Protein AF-A0A835A3F1-F1 (afdb_monomer_lite)

Foldseek 3Di:
DCVVVCVPPHQWDWDDDVHIDIHGHDPVRVCCAPVPDCVRHNPQQVPVLCCLLQHLQEQSNDDPVVNVLLVVLVVVCPDPVNVVVLVVVLVVLVCVLCVPDDPDDDDDLLVSLLLSVLLSCCCSQVHDCCNPPPSVVLVVLLCLLQVLSPPPCCRVPVPDPDPSNVSNNVSSVVLLVVCVVSVVSLVSSQVRADPVRHTDDSSHSSSSSSVVCSVCRVVVSVVVSVVVVVCVVPVVVVVVVVVPPD

Sequence (246 aa):
MIHEEYPQLGSVFTISFFGQVTFLIGPEVLGHFYQGVDSEISHGNTLEFTVPMFGKEVLYGVDVATRYEQLRFYSNALKPPKLRNHTDPMVQEVEDYFSQWDQEGIVDIKWELPQLLMLISSRCLLGREVREKMFKEVYTLFHELNDNGLHLTSVLFPYAPTLANYRRDRAHAKLSEMFTNIRDVLQNLMDSKYKDSRPTTEAEVIGLIMSLMFSGMHTSSAASTWTGVRLLSHFESCCRGAKADC

Radius of gyration: 21.08 Å; chains: 1; bounding box: 54×49×52 Å

pLDDT: mean 87.18, std 11.26, range [34.06, 97.56]

Secondary structure (DSSP, 8-state):
-HHHHHHHH-SEEEEESSSEEEEE-SHHHHHHHHH--TTTS--TTTTGGGHHHH-TTSGGGS-HHHHHHHHHHHHHHTSHHHHGGGHHHHHHHHHHHHTTS-SS----HHHHHHHHHHHHHHHHHSHHHIIIIIHHHHHHHHHHHHHHHHSHHHHH-TTS--HHHHHHHHHHHHHHHHHHTTGGGGHHHHT-B-TT-PBPPHHHHHHHHHHHHHHHHHHHHHHHHHHHHHHHHTHHHHHHHHTT--

InterPro domains:
  IPR036396 Cytochrome P450 superfamily [G3DSA:1.10.630.10] (1-237)
  IPR036396 Cytochrome P450 superfamily [SSF48264] (4-234)
  IPR050529 Lanosterol 14-alpha demethylase-like [PTHR24304] (2-234)

Structure (mmCIF, N/CA/C/O backbone):
data_AF-A0A835A3F1-F1
#
_entry.id   AF-A0A835A3F1-F1
#
loop_
_atom_site.group_PDB
_atom_site.id
_atom_site.type_symbol
_atom_site.label_atom_id
_atom_site.label_alt_id
_atom_site.label_comp_id
_atom_site.label_asym_id
_atom_site.label_entity_id
_atom_site.label_seq_id
_atom_site.pdbx_PDB_ins_code
_atom_site.Cartn_x
_atom_site.Cartn_y
_atom_site.Cartn_z
_atom_site.occupancy
_atom_site.B_iso_or_equiv
_atom_site.auth_seq_id
_atom_site.auth_comp_id
_atom_site.auth_asym_id
_atom_site.auth_atom_id
_atom_site.pdbx_PDB_model_num
ATOM 1 N N . MET A 1 1 ? -9.525 -16.130 -21.389 1.00 75.50 1 MET A N 1
ATOM 2 C CA . MET A 1 1 ? -8.121 -15.918 -21.804 1.00 75.50 1 MET A CA 1
ATOM 3 C C . MET A 1 1 ? -7.160 -16.881 -21.114 1.00 75.50 1 MET A C 1
ATOM 5 O O . MET A 1 1 ? -6.966 -17.946 -21.663 1.00 75.50 1 MET A O 1
ATOM 9 N N . ILE A 1 2 ? -6.603 -16.618 -19.919 1.00 84.75 2 ILE A N 1
ATOM 10 C CA . ILE A 1 2 ? -5.558 -17.506 -19.344 1.00 84.75 2 ILE A CA 1
ATOM 11 C C . ILE A 1 2 ? -6.015 -18.975 -19.227 1.00 84.75 2 ILE A C 1
ATOM 13 O O . ILE A 1 2 ? -5.300 -19.869 -19.661 1.00 84.75 2 ILE A O 1
ATOM 17 N N . HIS A 1 3 ? -7.224 -19.223 -18.710 1.00 84.88 3 HIS A N 1
ATOM 18 C CA . HIS A 1 3 ? -7.782 -20.579 -18.586 1.00 84.88 3 HIS A CA 1
ATOM 19 C C . HIS A 1 3 ? -8.049 -21.292 -19.923 1.00 84.88 3 HIS A C 1
ATOM 21 O O . HIS A 1 3 ? -8.147 -22.513 -19.938 1.00 84.88 3 HIS A O 1
ATOM 27 N N . GLU A 1 4 ? -8.183 -20.550 -21.022 1.00 87.31 4 GLU A N 1
ATOM 28 C CA . GLU A 1 4 ? -8.465 -21.098 -22.356 1.00 87.31 4 GLU A CA 1
ATOM 29 C C . GLU A 1 4 ? -7.172 -21.321 -23.146 1.00 87.31 4 GLU A C 1
ATOM 31 O O . GLU A 1 4 ? -7.034 -22.334 -23.826 1.00 87.31 4 GLU A O 1
ATOM 36 N N . GLU A 1 5 ? -6.216 -20.398 -23.023 1.00 86.69 5 GLU A N 1
ATOM 37 C CA . GLU A 1 5 ? -4.949 -20.418 -23.757 1.00 86.69 5 GLU A CA 1
ATOM 38 C C . GLU A 1 5 ? -3.925 -21.368 -23.124 1.00 86.69 5 GLU A C 1
ATOM 40 O O . GLU A 1 5 ? -3.246 -22.099 -23.838 1.00 86.69 5 GLU A O 1
ATOM 45 N N . TYR A 1 6 ? -3.837 -21.427 -21.788 1.00 90.00 6 TYR A N 1
ATOM 46 C CA . TYR A 1 6 ? -2.855 -22.270 -21.089 1.00 90.00 6 TYR A CA 1
ATOM 47 C C . TYR A 1 6 ? -2.940 -23.765 -21.465 1.00 90.00 6 TYR A C 1
ATOM 49 O O . TYR A 1 6 ? -1.898 -24.352 -21.757 1.00 90.00 6 TYR A O 1
ATOM 57 N N . PRO A 1 7 ? -4.130 -24.401 -21.553 1.00 91.81 7 PRO A N 1
ATOM 58 C CA . PRO A 1 7 ? -4.229 -25.791 -22.006 1.00 91.81 7 PRO A CA 1
ATOM 59 C C . PRO A 1 7 ? -3.750 -26.027 -23.447 1.00 91.81 7 PRO A C 1
ATOM 61 O O . PRO A 1 7 ? -3.400 -27.153 -23.788 1.00 91.81 7 PRO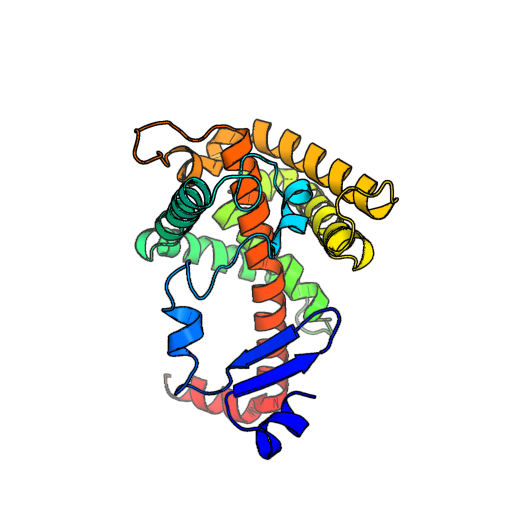 A O 1
ATOM 64 N N . GLN A 1 8 ? -3.769 -24.994 -24.293 1.00 92.06 8 GLN A N 1
ATOM 65 C CA . GLN A 1 8 ? -3.442 -25.091 -25.719 1.00 92.06 8 GLN A CA 1
ATOM 66 C C . GLN A 1 8 ? -1.980 -24.735 -26.005 1.00 92.06 8 GLN A C 1
ATOM 68 O O . GLN A 1 8 ? -1.337 -25.379 -26.831 1.00 92.06 8 GLN A O 1
ATOM 73 N N . LEU A 1 9 ? -1.463 -23.709 -25.328 1.00 92.81 9 LEU A N 1
ATOM 74 C CA . LEU A 1 9 ? -0.149 -23.119 -25.583 1.00 92.81 9 LEU A CA 1
ATOM 75 C C . LEU A 1 9 ? 0.909 -23.537 -24.549 1.00 92.81 9 LEU A C 1
ATOM 77 O O . LEU A 1 9 ? 2.100 -23.335 -24.774 1.00 92.81 9 LEU A O 1
ATOM 81 N N . GLY A 1 10 ? 0.493 -24.154 -23.440 1.00 93.88 10 GLY A N 1
ATOM 82 C CA . GLY A 1 10 ? 1.373 -24.618 -22.370 1.00 93.88 10 GLY A CA 1
ATOM 83 C C . GLY A 1 10 ? 1.803 -23.516 -21.396 1.00 93.88 10 GLY A C 1
ATOM 84 O O . GLY A 1 10 ? 1.207 -22.442 -21.324 1.00 93.88 10 GLY A O 1
ATOM 85 N N . SER A 1 11 ? 2.851 -23.800 -20.617 1.00 94.31 11 SER A N 1
ATOM 86 C CA . SER A 1 11 ? 3.325 -22.962 -19.502 1.00 94.31 11 SER A CA 1
ATOM 87 C C . SER A 1 11 ? 3.967 -21.635 -19.908 1.00 94.31 11 SER A C 1
ATOM 89 O O . SER A 1 11 ? 4.087 -20.742 -19.069 1.00 94.31 11 SER A O 1
ATOM 91 N N . VAL A 1 12 ? 4.375 -21.481 -21.173 1.00 94.56 12 VAL A N 1
ATOM 92 C CA . VAL A 1 12 ? 4.985 -20.250 -21.694 1.00 94.56 12 VAL A CA 1
ATOM 93 C C . VAL A 1 12 ? 4.366 -19.895 -23.032 1.00 94.56 12 VAL A C 1
ATOM 95 O O . VAL A 1 12 ? 4.521 -20.632 -24.003 1.00 94.56 12 VAL A O 1
ATOM 98 N N . PHE A 1 13 ? 3.700 -18.746 -23.101 1.00 94.00 13 PHE A N 1
ATOM 99 C CA . PHE A 1 13 ? 3.117 -18.256 -24.346 1.00 94.00 13 PHE A CA 1
ATOM 100 C C . PHE A 1 13 ? 3.043 -16.735 -24.375 1.00 94.00 13 PHE A C 1
ATOM 102 O O . PHE A 1 13 ? 2.947 -16.082 -23.337 1.00 94.00 13 PHE A O 1
ATOM 109 N N . THR A 1 14 ? 3.067 -16.165 -25.576 1.00 93.50 14 THR A N 1
ATOM 110 C CA . THR A 1 14 ? 3.020 -14.717 -25.790 1.00 93.50 14 THR A CA 1
ATOM 111 C C . THR A 1 14 ? 1.738 -14.340 -26.512 1.00 93.50 14 THR A C 1
ATOM 113 O O . THR A 1 14 ? 1.388 -14.949 -27.521 1.00 93.50 14 THR A O 1
ATOM 116 N N . ILE A 1 15 ? 1.061 -13.306 -26.020 1.00 91.00 15 ILE A N 1
ATOM 117 C CA . ILE A 1 15 ? -0.060 -12.668 -26.714 1.00 91.00 15 ILE A CA 1
ATOM 118 C C . ILE A 1 15 ? 0.309 -11.232 -27.078 1.00 91.00 15 ILE A C 1
ATOM 120 O O . ILE A 1 15 ? 1.102 -10.581 -26.393 1.00 91.00 15 ILE A O 1
ATOM 124 N N . SER A 1 16 ? -0.321 -10.710 -28.129 1.00 89.50 16 SER A N 1
ATOM 125 C CA . SER A 1 16 ? -0.201 -9.300 -28.486 1.00 89.50 16 SER A CA 1
ATOM 126 C C . SER A 1 16 ? -1.407 -8.514 -27.967 1.00 89.50 16 SER A C 1
ATOM 128 O O . SER A 1 16 ? -2.520 -8.679 -28.464 1.00 89.50 16 SER A O 1
ATOM 130 N N . PHE A 1 17 ? -1.195 -7.670 -26.955 1.00 78.19 17 PHE A N 1
ATOM 131 C CA . PHE A 1 17 ? -2.214 -6.791 -26.373 1.00 78.19 17 PHE A CA 1
ATOM 132 C C . PHE A 1 17 ? -1.552 -5.510 -25.852 1.00 78.19 17 PHE A C 1
ATOM 134 O O . PHE A 1 17 ? -0.894 -5.534 -24.817 1.00 78.19 17 PHE A O 1
ATOM 141 N N . PHE A 1 18 ? -1.676 -4.401 -26.595 1.00 73.06 18 PHE A N 1
ATOM 142 C CA . PHE A 1 18 ? -0.965 -3.137 -26.311 1.00 73.06 18 PHE A CA 1
ATOM 143 C C . PHE A 1 18 ? 0.559 -3.310 -26.111 1.00 73.06 18 PHE A C 1
ATOM 145 O O . PHE A 1 18 ? 1.193 -2.586 -25.350 1.00 73.06 18 PHE A O 1
ATOM 152 N N . GLY A 1 19 ? 1.146 -4.284 -26.810 1.00 84.19 19 GLY A N 1
ATOM 153 C CA . GLY A 1 19 ? 2.520 -4.745 -26.623 1.00 84.19 19 GLY A CA 1
ATOM 154 C C . GLY A 1 19 ? 2.610 -6.263 -26.786 1.00 84.19 19 GLY A C 1
ATOM 155 O O . GLY A 1 19 ? 1.622 -6.911 -27.133 1.00 84.19 19 GLY A O 1
ATOM 156 N N . GLN A 1 20 ? 3.795 -6.828 -26.560 1.00 90.44 20 GLN A N 1
ATOM 157 C CA . GLN A 1 20 ? 3.982 -8.276 -26.430 1.00 90.44 20 GLN A CA 1
ATOM 158 C C . GLN A 1 20 ? 3.968 -8.624 -24.942 1.00 90.44 20 GLN A C 1
ATOM 160 O O . GLN A 1 20 ? 4.769 -8.083 -24.181 1.00 90.44 20 GLN A O 1
ATOM 165 N N . VAL A 1 21 ? 3.060 -9.506 -24.529 1.00 90.62 21 VAL A N 1
ATOM 166 C CA . VAL A 1 21 ? 2.946 -9.965 -23.140 1.00 90.62 21 VAL A CA 1
ATOM 167 C C . VAL A 1 21 ? 3.178 -11.467 -23.111 1.00 90.62 21 VAL A C 1
ATOM 169 O O . VAL A 1 21 ? 2.393 -12.225 -23.680 1.00 90.62 21 VAL A O 1
ATOM 172 N N . THR A 1 22 ? 4.251 -11.891 -22.448 1.00 91.88 22 THR A N 1
ATOM 173 C CA . THR A 1 22 ? 4.590 -13.307 -22.265 1.00 91.88 22 THR A CA 1
ATOM 174 C C . THR A 1 22 ? 4.125 -13.781 -20.894 1.00 91.88 22 THR A C 1
ATOM 176 O O . THR A 1 22 ? 4.511 -13.222 -19.870 1.00 91.88 22 THR A O 1
ATOM 179 N N . PHE A 1 23 ? 3.299 -14.821 -20.877 1.00 92.56 23 PHE A N 1
ATOM 180 C CA . PHE A 1 23 ? 2.828 -15.496 -19.675 1.00 92.56 23 PHE A CA 1
ATOM 181 C C . PHE A 1 23 ? 3.799 -16.605 -19.285 1.00 92.56 23 PHE A C 1
ATOM 183 O O . PHE A 1 23 ? 4.238 -17.370 -20.141 1.00 92.56 23 PHE A O 1
ATOM 190 N N . LEU A 1 24 ? 4.110 -16.693 -17.990 1.00 93.00 24 LEU A N 1
ATOM 191 C CA . LEU A 1 24 ? 4.855 -17.789 -17.375 1.00 93.00 24 LEU A CA 1
ATOM 192 C C . LEU A 1 24 ? 3.956 -18.388 -16.287 1.00 93.00 24 LEU A C 1
ATOM 194 O O . LEU A 1 24 ? 3.741 -17.766 -15.247 1.00 93.00 24 LEU A O 1
ATOM 198 N N . ILE A 1 25 ? 3.380 -19.560 -16.548 1.00 93.75 25 ILE A N 1
ATOM 199 C CA . ILE A 1 25 ? 2.359 -20.186 -15.699 1.00 93.75 25 ILE A CA 1
ATOM 200 C C . ILE A 1 25 ? 2.842 -21.561 -15.260 1.00 93.75 25 ILE A C 1
ATOM 202 O O . ILE A 1 25 ? 3.099 -22.408 -16.102 1.00 93.75 25 ILE A O 1
ATOM 206 N N . GLY A 1 26 ? 2.893 -21.788 -13.948 1.00 91.38 26 GLY A N 1
ATOM 207 C CA . GLY A 1 26 ? 3.270 -23.075 -13.361 1.00 91.38 26 GLY A CA 1
ATOM 208 C C . GLY A 1 26 ? 4.598 -23.018 -12.597 1.00 91.38 26 GLY A C 1
ATOM 209 O O . GLY A 1 26 ? 5.492 -22.240 -12.946 1.00 91.38 26 GLY A O 1
ATOM 210 N N . PRO A 1 27 ? 4.742 -23.800 -11.511 1.00 92.81 27 PRO A N 1
ATOM 211 C CA . PRO A 1 27 ? 5.917 -23.759 -10.637 1.00 92.81 27 PRO A CA 1
ATOM 212 C C . PRO A 1 27 ? 7.239 -24.012 -11.374 1.00 92.81 27 PRO A C 1
ATOM 214 O O . PRO A 1 27 ? 8.270 -23.475 -10.976 1.00 92.81 27 PRO A O 1
ATOM 217 N N . GLU A 1 28 ? 7.207 -24.782 -12.459 1.00 92.12 28 GLU A N 1
ATOM 218 C CA . GLU A 1 28 ? 8.356 -25.116 -13.294 1.00 92.12 28 GLU A CA 1
ATOM 219 C C . GLU A 1 28 ? 8.961 -23.913 -14.034 1.00 92.12 28 GLU A C 1
ATOM 221 O O . GLU A 1 28 ? 10.156 -23.928 -14.314 1.00 92.12 28 GLU A O 1
ATOM 226 N N . VAL A 1 29 ? 8.179 -22.857 -14.303 1.00 92.81 29 VAL A N 1
ATOM 227 C CA . VAL A 1 29 ? 8.653 -21.651 -15.013 1.00 92.81 29 VAL A CA 1
ATOM 228 C C . VAL A 1 29 ? 8.689 -20.390 -14.153 1.00 92.81 29 VAL A C 1
ATOM 230 O O . VAL A 1 29 ? 9.403 -19.445 -14.488 1.00 92.81 29 VAL A O 1
ATOM 233 N N . LEU A 1 30 ? 7.982 -20.362 -13.017 1.00 92.56 30 LEU A N 1
ATOM 234 C CA . LEU A 1 30 ? 7.928 -19.186 -12.134 1.00 92.56 30 LEU A CA 1
ATOM 235 C C . LEU A 1 30 ? 9.298 -18.780 -11.569 1.00 92.56 30 LEU A C 1
ATOM 237 O O . LEU A 1 30 ? 9.504 -17.605 -11.263 1.00 92.56 30 LEU A O 1
ATOM 241 N N . GLY A 1 31 ? 10.244 -19.720 -11.466 1.00 91.94 31 GLY A N 1
ATOM 242 C CA . GLY A 1 31 ? 11.622 -19.426 -11.063 1.00 91.94 31 GLY A CA 1
ATOM 243 C C . GLY A 1 31 ? 12.280 -18.368 -11.952 1.00 91.94 31 GLY A C 1
ATOM 244 O O . GLY A 1 31 ? 12.912 -17.455 -11.429 1.00 91.94 31 GLY A O 1
ATOM 245 N N . HIS A 1 32 ? 12.047 -18.412 -13.268 1.00 90.00 32 HIS A N 1
ATOM 246 C CA . HIS A 1 32 ? 12.578 -17.413 -14.200 1.00 90.00 32 HIS A CA 1
ATOM 247 C C . HIS A 1 32 ? 12.056 -16.007 -13.897 1.00 90.00 32 HIS A C 1
ATOM 249 O O . HIS A 1 32 ? 12.818 -15.050 -13.949 1.00 90.00 32 HIS A O 1
ATOM 255 N N . PHE A 1 33 ? 10.776 -15.883 -13.536 1.00 90.44 33 PHE A N 1
ATOM 256 C CA . PHE A 1 33 ? 10.166 -14.589 -13.239 1.00 90.44 33 PHE A CA 1
ATOM 257 C C . PHE A 1 33 ? 10.625 -14.018 -11.889 1.00 90.44 33 PHE A C 1
ATOM 259 O O . PHE A 1 33 ? 10.973 -12.846 -11.803 1.00 90.44 33 PHE A O 1
ATOM 266 N N . TYR A 1 34 ? 10.645 -14.835 -10.830 1.00 90.06 34 TYR A N 1
ATOM 267 C CA . TYR A 1 34 ? 10.945 -14.354 -9.472 1.00 90.06 34 TYR A CA 1
ATOM 268 C C . TYR A 1 34 ? 12.436 -14.304 -9.123 1.00 90.06 34 TYR A C 1
ATOM 270 O O . TYR A 1 34 ? 12.811 -13.595 -8.191 1.00 90.06 34 TYR A O 1
ATOM 278 N N . GLN A 1 35 ? 13.273 -15.082 -9.812 1.00 89.38 35 GLN A N 1
ATOM 279 C CA . GLN A 1 35 ? 14.712 -15.192 -9.536 1.00 89.38 35 GLN A CA 1
ATOM 280 C C . GLN A 1 35 ? 15.576 -14.704 -10.703 1.00 89.38 35 GLN A C 1
ATOM 282 O O . GLN A 1 35 ? 16.802 -14.716 -10.589 1.00 89.38 35 GLN A O 1
ATOM 287 N N . GLY A 1 36 ? 14.957 -14.287 -11.813 1.00 87.31 36 GLY A N 1
ATOM 288 C CA . GLY A 1 36 ? 15.654 -13.686 -12.942 1.00 87.31 36 GLY A CA 1
ATOM 289 C C . GLY A 1 36 ? 16.444 -12.452 -12.515 1.00 87.31 36 GLY A C 1
ATOM 290 O O . GLY A 1 36 ? 16.032 -11.693 -11.634 1.00 87.31 36 GLY A O 1
ATOM 291 N N . VAL A 1 37 ? 17.604 -12.255 -13.135 1.00 86.81 37 VAL A N 1
ATOM 292 C CA . VAL A 1 37 ? 18.395 -11.038 -12.926 1.00 86.81 37 VAL A CA 1
ATOM 293 C C . VAL A 1 37 ? 17.688 -9.843 -13.572 1.00 86.81 37 VAL A C 1
ATOM 295 O O . VAL A 1 37 ? 16.996 -9.997 -14.576 1.00 86.81 37 VAL A O 1
ATOM 298 N N . ASP A 1 38 ? 17.888 -8.634 -13.040 1.00 82.44 38 ASP A N 1
ATOM 299 C CA . ASP A 1 38 ? 17.199 -7.424 -13.530 1.00 82.44 38 ASP A CA 1
ATOM 300 C C . ASP A 1 38 ? 17.487 -7.123 -15.018 1.00 82.44 38 ASP A C 1
ATOM 302 O O . ASP A 1 38 ? 16.651 -6.547 -15.704 1.00 82.44 38 ASP A O 1
ATOM 306 N N . SER A 1 39 ? 18.623 -7.586 -15.560 1.00 85.75 39 SER A N 1
ATOM 307 C CA . SER A 1 39 ? 18.934 -7.486 -16.996 1.00 85.75 39 SER A CA 1
ATOM 308 C C . SER A 1 39 ? 18.064 -8.372 -17.897 1.00 85.75 39 SER A C 1
ATOM 310 O O . SER A 1 39 ? 18.019 -8.143 -19.102 1.00 85.75 39 SER A O 1
ATOM 312 N N . GLU A 1 40 ? 17.416 -9.394 -17.337 1.00 87.00 40 GLU A N 1
ATOM 313 C CA . GLU A 1 40 ? 16.526 -10.320 -18.048 1.00 87.00 40 GLU A CA 1
ATOM 314 C C . GLU A 1 40 ? 15.056 -10.024 -17.734 1.00 87.00 40 GLU A C 1
ATOM 316 O O . GLU A 1 40 ? 14.239 -9.923 -18.649 1.00 87.00 40 GLU A O 1
ATOM 321 N N . ILE A 1 41 ? 14.725 -9.850 -16.449 1.00 86.31 41 ILE A N 1
ATOM 322 C CA . ILE A 1 41 ? 13.369 -9.584 -15.953 1.00 86.31 41 ILE A CA 1
ATOM 323 C C . ILE A 1 41 ? 13.391 -8.300 -15.120 1.00 86.31 41 ILE A C 1
ATOM 325 O O . ILE A 1 41 ? 13.486 -8.323 -13.891 1.00 86.31 41 ILE A O 1
ATOM 329 N N . SER A 1 42 ? 13.306 -7.157 -15.804 1.00 83.56 42 SER A N 1
ATOM 330 C CA . SER A 1 42 ? 13.243 -5.858 -15.135 1.00 83.56 42 SER A CA 1
ATOM 331 C C . SER A 1 42 ? 11.811 -5.475 -14.782 1.00 83.56 42 SER A C 1
ATOM 333 O O . SER A 1 42 ? 10.901 -5.542 -15.609 1.00 83.56 42 SER A O 1
ATOM 335 N N . HIS A 1 43 ? 11.632 -4.973 -13.562 1.00 78.69 43 HIS A N 1
ATOM 336 C CA . HIS A 1 43 ? 10.381 -4.340 -13.136 1.00 78.69 43 HIS A CA 1
ATOM 337 C C . HIS A 1 43 ? 10.252 -2.898 -13.658 1.00 78.69 43 HIS A C 1
ATOM 339 O O . HIS A 1 43 ? 9.195 -2.285 -13.506 1.00 78.69 43 HIS A O 1
ATOM 345 N N . GLY A 1 44 ? 11.331 -2.344 -14.234 1.00 82.12 44 GLY A N 1
ATOM 346 C CA . GLY A 1 44 ? 11.403 -1.012 -14.830 1.00 82.12 44 GLY A CA 1
ATOM 347 C C . GLY A 1 44 ? 10.543 0.038 -14.118 1.00 82.12 44 GLY A C 1
ATOM 348 O O . GLY A 1 44 ? 10.698 0.311 -12.918 1.00 82.12 44 GLY A O 1
ATOM 349 N N . ASN A 1 45 ? 9.595 0.576 -14.885 1.00 83.25 45 ASN A N 1
ATOM 350 C CA . ASN A 1 45 ? 8.665 1.632 -14.491 1.00 83.25 45 ASN A CA 1
ATOM 351 C C . ASN A 1 45 ? 7.210 1.137 -14.381 1.00 83.25 45 ASN A C 1
ATOM 353 O O . ASN A 1 45 ? 6.275 1.920 -14.533 1.00 83.25 45 ASN A O 1
ATOM 357 N N . THR A 1 46 ? 6.982 -0.156 -14.119 1.00 85.19 46 THR A N 1
ATOM 358 C CA . THR A 1 46 ? 5.635 -0.761 -14.166 1.00 85.19 46 THR A CA 1
ATOM 359 C C . THR A 1 46 ? 4.604 -0.059 -13.275 1.00 85.19 46 THR A C 1
ATOM 361 O O . THR A 1 46 ? 3.426 -0.030 -13.621 1.00 85.19 46 THR A O 1
ATOM 364 N N . LEU A 1 47 ? 5.027 0.538 -12.156 1.00 91.50 47 LEU A N 1
ATOM 365 C CA . LEU A 1 47 ? 4.152 1.296 -11.254 1.00 91.50 47 LEU A CA 1
ATOM 366 C C . LEU A 1 47 ? 4.498 2.794 -11.212 1.00 91.50 47 LEU A C 1
ATOM 368 O O . LEU A 1 47 ? 4.252 3.460 -10.215 1.00 91.50 47 LEU A O 1
ATOM 372 N N . GLU A 1 48 ? 5.048 3.366 -12.286 1.00 93.19 48 GLU A N 1
ATOM 373 C CA . GLU A 1 48 ? 5.361 4.806 -12.346 1.00 93.19 48 GLU A CA 1
ATOM 374 C C . GLU A 1 48 ? 4.122 5.699 -12.141 1.00 93.19 48 GLU A C 1
ATOM 376 O O . GLU A 1 48 ? 4.229 6.811 -11.625 1.00 93.19 48 GLU A O 1
ATOM 381 N N . PHE A 1 49 ? 2.919 5.195 -12.436 1.00 93.88 49 PHE A N 1
ATOM 382 C CA . PHE A 1 49 ? 1.669 5.910 -12.160 1.00 93.88 49 PHE A CA 1
ATOM 383 C C . PHE A 1 49 ? 1.448 6.219 -10.668 1.00 93.88 49 PHE A C 1
ATOM 385 O O . PHE A 1 49 ? 0.651 7.101 -10.343 1.00 93.88 49 PHE A O 1
ATOM 392 N N . THR A 1 50 ? 2.152 5.537 -9.756 1.00 95.75 50 THR A N 1
ATOM 393 C CA . THR A 1 50 ? 2.056 5.791 -8.313 1.00 95.75 50 THR A CA 1
ATOM 394 C C . THR A 1 50 ? 2.912 6.970 -7.854 1.00 95.75 50 THR A C 1
ATOM 396 O O . THR A 1 50 ? 2.739 7.446 -6.735 1.00 95.75 50 THR A O 1
ATOM 399 N N . VAL A 1 51 ? 3.836 7.467 -8.682 1.00 97.06 51 VAL A N 1
ATOM 400 C CA . VAL A 1 51 ? 4.707 8.607 -8.343 1.00 97.06 51 VAL A CA 1
ATOM 401 C C . VAL A 1 51 ? 3.916 9.839 -7.893 1.00 97.06 51 VAL A C 1
ATOM 403 O O . VAL A 1 51 ? 4.193 10.342 -6.807 1.00 97.06 51 VAL A O 1
ATOM 406 N N . PRO A 1 52 ? 2.892 10.324 -8.619 1.00 96.56 52 PRO A N 1
ATOM 407 C CA . PRO A 1 52 ? 2.099 11.455 -8.138 1.00 96.56 52 PRO A CA 1
ATOM 408 C C . PRO A 1 52 ? 1.216 11.130 -6.921 1.00 96.56 52 PRO A C 1
ATOM 410 O O . PRO A 1 52 ? 0.670 12.046 -6.316 1.00 96.56 52 PRO A O 1
ATOM 413 N N . MET A 1 53 ? 1.056 9.853 -6.552 1.00 96.50 53 MET A N 1
ATOM 414 C CA . MET A 1 53 ? 0.338 9.470 -5.333 1.00 96.50 53 MET A CA 1
ATOM 415 C C . MET A 1 53 ? 1.226 9.548 -4.090 1.00 96.50 53 MET A C 1
ATOM 417 O O . MET A 1 53 ? 0.735 9.900 -3.020 1.00 96.50 53 MET A O 1
ATOM 421 N N . PHE A 1 54 ? 2.508 9.190 -4.211 1.00 95.69 54 PHE A N 1
ATOM 422 C CA . PHE A 1 54 ? 3.400 9.006 -3.058 1.00 95.69 54 PHE A CA 1
ATOM 423 C C . PHE A 1 54 ? 4.548 10.014 -2.991 1.00 95.69 54 PHE A C 1
ATOM 425 O O . PHE A 1 54 ? 5.100 10.216 -1.918 1.00 95.69 54 PHE A O 1
ATOM 432 N N . GLY A 1 55 ? 4.893 10.670 -4.095 1.00 96.38 55 GLY A N 1
ATOM 433 C CA . GLY A 1 55 ? 6.012 11.605 -4.177 1.00 96.38 55 GLY A CA 1
ATOM 434 C C . GLY A 1 55 ? 7.129 11.110 -5.096 1.00 96.38 55 GLY A C 1
ATOM 435 O O . GLY A 1 55 ? 7.220 9.930 -5.443 1.00 96.38 55 GLY A O 1
ATOM 436 N N . LYS A 1 56 ? 7.991 12.041 -5.510 1.00 96.62 56 LYS A N 1
ATOM 437 C CA . LYS A 1 56 ? 9.105 11.775 -6.438 1.00 96.62 56 LYS A CA 1
ATOM 438 C C . LYS A 1 56 ? 10.330 11.216 -5.721 1.00 96.62 56 LYS A C 1
ATOM 440 O O . LYS A 1 56 ? 11.221 10.663 -6.345 1.00 96.62 56 LYS A O 1
ATOM 445 N N . GLU A 1 57 ? 10.367 11.350 -4.408 1.00 95.62 57 GLU A N 1
ATOM 446 C CA . GLU A 1 57 ? 11.477 10.988 -3.539 1.00 95.62 57 GLU A CA 1
ATOM 447 C C . GLU A 1 57 ? 11.414 9.511 -3.120 1.00 95.62 57 GLU A C 1
ATOM 449 O O . GLU A 1 57 ? 12.307 9.021 -2.429 1.00 95.62 57 GLU A O 1
ATOM 454 N N . VAL A 1 58 ? 10.367 8.781 -3.527 1.00 95.19 58 VAL A N 1
ATOM 455 C CA . VAL A 1 58 ? 10.106 7.413 -3.073 1.00 95.19 58 VAL A CA 1
ATOM 456 C C . VAL A 1 58 ? 9.783 6.451 -4.209 1.00 95.19 58 VAL A C 1
ATOM 458 O O . VAL A 1 58 ? 9.158 6.793 -5.210 1.00 95.19 58 VAL A O 1
ATOM 461 N N . LEU A 1 59 ? 10.171 5.198 -4.007 1.00 94.00 59 LEU A N 1
ATOM 462 C CA . LEU A 1 59 ? 9.829 4.028 -4.798 1.00 94.00 59 LEU A CA 1
ATOM 463 C C . LEU A 1 59 ? 10.057 4.215 -6.300 1.00 94.00 59 LEU A C 1
ATOM 465 O O . LEU A 1 59 ? 11.194 4.176 -6.764 1.00 94.00 59 LEU A O 1
ATOM 469 N N . TYR A 1 60 ? 8.986 4.370 -7.074 1.00 94.69 60 TYR A N 1
ATOM 470 C CA . TYR A 1 60 ? 9.070 4.529 -8.523 1.00 94.69 60 TYR A CA 1
ATOM 471 C C . TYR A 1 60 ? 9.490 5.938 -8.960 1.00 94.69 60 TYR A C 1
ATOM 473 O O . TYR A 1 60 ? 9.779 6.131 -10.135 1.00 94.69 60 TYR A O 1
ATOM 481 N N . GLY A 1 61 ? 9.579 6.898 -8.033 1.00 95.00 61 GLY A N 1
ATOM 482 C CA . GLY A 1 61 ? 10.100 8.243 -8.289 1.00 95.00 61 GLY A CA 1
ATOM 483 C C . GLY A 1 61 ? 11.630 8.336 -8.261 1.00 95.00 61 GLY A C 1
ATOM 484 O O . GLY A 1 61 ? 12.192 9.296 -8.783 1.00 95.00 61 GLY A O 1
ATOM 485 N N . VAL A 1 62 ? 12.305 7.328 -7.700 1.00 94.50 62 VAL A N 1
ATOM 486 C CA . VAL A 1 62 ? 13.769 7.270 -7.558 1.00 94.50 62 VAL A CA 1
ATOM 487 C C . VAL A 1 62 ? 14.379 6.146 -8.396 1.00 94.50 62 VAL A C 1
ATOM 489 O O . VAL A 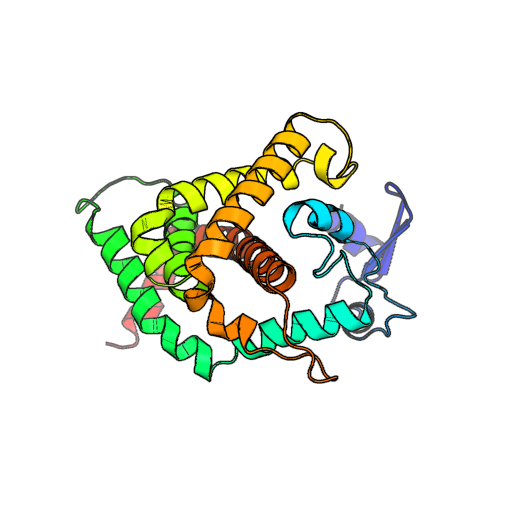1 62 ? 13.676 5.279 -8.930 1.00 94.50 62 VAL A O 1
ATOM 492 N N . ASP A 1 63 ? 15.709 6.151 -8.503 1.00 92.75 63 ASP A N 1
ATOM 493 C CA . ASP A 1 63 ? 16.455 5.094 -9.178 1.00 92.75 63 ASP A CA 1
ATOM 494 C C . ASP A 1 63 ? 16.288 3.730 -8.480 1.00 92.75 63 ASP A C 1
ATOM 496 O O . ASP A 1 63 ? 15.946 3.628 -7.298 1.00 92.75 63 ASP A O 1
ATOM 500 N N . VAL A 1 64 ? 16.551 2.660 -9.230 1.00 89.38 64 VAL A N 1
ATOM 501 C CA . VAL A 1 64 ? 16.356 1.274 -8.783 1.00 89.38 64 VAL A CA 1
ATOM 502 C C . VAL A 1 64 ? 17.164 0.952 -7.520 1.00 89.38 64 VAL A C 1
ATOM 504 O O . VAL A 1 64 ? 16.648 0.274 -6.628 1.00 89.38 64 VAL A O 1
ATOM 507 N N . ALA A 1 65 ? 18.398 1.451 -7.395 1.00 89.94 65 ALA A N 1
ATOM 508 C CA . ALA A 1 65 ? 19.226 1.171 -6.225 1.00 89.94 65 ALA A CA 1
ATOM 509 C C . ALA A 1 65 ? 18.630 1.821 -4.968 1.00 89.94 65 ALA A C 1
ATOM 511 O O . ALA A 1 65 ? 18.445 1.135 -3.957 1.00 89.94 65 ALA A O 1
ATOM 512 N N . THR A 1 66 ? 18.237 3.094 -5.055 1.00 92.69 66 THR A N 1
ATOM 513 C CA . THR A 1 66 ? 17.556 3.812 -3.965 1.00 92.69 66 THR A CA 1
ATOM 514 C C . THR A 1 66 ? 16.218 3.160 -3.607 1.00 92.69 66 THR A C 1
ATOM 516 O O . THR A 1 66 ? 15.929 2.953 -2.425 1.00 92.69 66 THR A O 1
ATOM 519 N N . ARG A 1 67 ? 15.427 2.740 -4.604 1.00 92.31 67 ARG A N 1
ATOM 520 C CA . ARG A 1 67 ? 14.164 2.007 -4.405 1.00 92.31 67 ARG A CA 1
ATOM 521 C C . ARG A 1 67 ? 14.370 0.737 -3.580 1.00 92.31 67 ARG A C 1
ATOM 523 O O . ARG A 1 67 ? 13.626 0.498 -2.629 1.00 92.31 67 ARG A O 1
ATOM 530 N N . TYR A 1 68 ? 15.385 -0.069 -3.895 1.00 89.81 68 TYR A N 1
ATOM 531 C CA . TYR A 1 68 ? 15.693 -1.274 -3.116 1.00 89.81 68 TYR A CA 1
ATOM 532 C C . TYR A 1 68 ? 16.106 -0.959 -1.674 1.00 89.81 68 TYR A C 1
ATOM 534 O O . TYR A 1 68 ? 15.784 -1.721 -0.757 1.00 89.81 68 TYR A O 1
ATOM 542 N N . GLU A 1 69 ? 16.795 0.160 -1.438 1.00 92.12 69 GLU A N 1
ATOM 543 C CA . GLU A 1 69 ? 17.090 0.608 -0.076 1.00 92.12 69 GLU A CA 1
ATOM 544 C C . GLU A 1 69 ? 15.828 0.983 0.698 1.00 92.12 69 GLU A C 1
ATOM 546 O O . GLU A 1 69 ? 15.684 0.581 1.853 1.00 92.12 69 GLU A O 1
ATOM 551 N N . GLN A 1 70 ? 14.885 1.664 0.054 1.00 92.69 70 GLN A N 1
ATOM 552 C CA . GLN A 1 70 ? 13.605 2.015 0.661 1.00 92.69 70 GLN A CA 1
ATOM 553 C C . GLN A 1 70 ? 12.739 0.784 0.959 1.00 92.69 70 GLN A C 1
ATOM 555 O O . GLN A 1 70 ? 12.194 0.662 2.056 1.00 92.69 70 GLN A O 1
ATOM 560 N N . LEU A 1 71 ? 12.685 -0.194 0.048 1.00 90.25 71 LEU A N 1
ATOM 561 C CA . LEU A 1 71 ? 11.994 -1.469 0.291 1.00 90.25 71 LEU A CA 1
ATOM 562 C C . LEU A 1 71 ? 12.597 -2.235 1.481 1.00 90.25 71 LEU A C 1
ATOM 564 O O . LEU A 1 71 ? 11.874 -2.872 2.250 1.00 90.25 71 LEU A O 1
ATOM 568 N N . ARG A 1 72 ? 13.915 -2.129 1.702 1.00 89.81 72 ARG A N 1
ATOM 569 C CA . ARG A 1 72 ? 14.575 -2.691 2.893 1.00 89.81 72 ARG A CA 1
ATOM 570 C C . ARG A 1 72 ? 14.071 -2.043 4.187 1.00 89.81 72 ARG A C 1
ATOM 572 O O . ARG A 1 72 ? 14.026 -2.731 5.210 1.00 89.81 72 ARG A O 1
ATOM 579 N N . PHE A 1 73 ? 13.683 -0.765 4.171 1.00 89.06 73 PHE A N 1
ATOM 580 C CA . PHE A 1 73 ? 13.088 -0.110 5.342 1.00 89.06 73 PHE A CA 1
ATOM 581 C C . PHE A 1 73 ? 11.771 -0.785 5.737 1.00 89.06 73 PHE A C 1
ATOM 583 O O . PHE A 1 73 ? 11.602 -1.120 6.911 1.00 89.06 73 PHE A O 1
ATOM 590 N N . TYR A 1 74 ? 10.908 -1.120 4.770 1.00 86.12 74 TYR A N 1
ATOM 591 C CA . TYR A 1 74 ? 9.692 -1.902 5.033 1.00 86.12 74 TYR A CA 1
ATOM 592 C C . TYR A 1 74 ? 10.007 -3.281 5.603 1.00 86.12 74 TYR A C 1
ATOM 594 O O . TYR A 1 74 ? 9.485 -3.641 6.656 1.00 86.12 74 TYR A O 1
ATOM 602 N N . SER A 1 75 ? 10.918 -4.028 4.975 1.00 85.44 75 SER A N 1
ATOM 603 C CA . SER A 1 75 ? 11.306 -5.359 5.459 1.00 85.44 75 SER A CA 1
ATOM 604 C C . SER A 1 75 ? 11.851 -5.328 6.887 1.00 85.44 75 SER A C 1
ATOM 606 O O . SER A 1 75 ? 11.660 -6.277 7.641 1.00 85.44 75 SER A O 1
ATOM 608 N N . ASN A 1 76 ? 12.520 -4.242 7.285 1.00 83.75 76 ASN A N 1
ATOM 609 C CA . ASN A 1 76 ? 12.995 -4.045 8.653 1.00 83.75 76 ASN A CA 1
ATOM 610 C C . ASN A 1 76 ? 11.887 -3.623 9.624 1.00 83.75 76 ASN A C 1
ATOM 612 O O . ASN A 1 76 ? 11.933 -4.023 10.790 1.00 83.75 76 ASN A O 1
ATOM 616 N N . ALA A 1 77 ? 10.926 -2.813 9.179 1.00 80.62 77 ALA A N 1
ATOM 617 C CA . ALA A 1 77 ? 9.769 -2.398 9.969 1.00 80.62 77 ALA A CA 1
ATOM 618 C C . ALA A 1 77 ? 8.798 -3.563 10.227 1.00 80.62 77 ALA A C 1
ATOM 620 O O . ALA A 1 77 ? 8.254 -3.671 11.321 1.00 80.62 77 ALA A O 1
ATOM 621 N N . LEU A 1 78 ? 8.662 -4.481 9.268 1.00 81.12 78 LEU A N 1
ATOM 622 C CA . LEU A 1 78 ? 7.717 -5.601 9.295 1.00 81.12 78 LEU A CA 1
ATOM 623 C C . LEU A 1 78 ? 8.337 -6.920 9.792 1.00 81.12 78 LEU A C 1
ATOM 625 O O . LEU A 1 78 ? 7.807 -8.001 9.545 1.00 81.12 78 LEU A O 1
ATOM 629 N N . LYS A 1 79 ? 9.474 -6.872 10.500 1.00 84.31 79 LYS A N 1
ATOM 630 C CA . LYS A 1 79 ? 10.063 -8.086 11.090 1.00 84.31 79 LYS A CA 1
ATOM 631 C C . LYS A 1 79 ? 9.185 -8.624 12.226 1.00 84.31 79 LYS A C 1
ATOM 633 O O . LYS A 1 79 ? 8.648 -7.823 12.994 1.00 84.31 79 LYS A O 1
ATOM 638 N N . PRO A 1 80 ? 9.141 -9.954 12.445 1.00 86.50 80 PRO A N 1
ATOM 639 C CA . PRO A 1 80 ? 8.302 -10.559 13.480 1.00 86.50 80 PRO A CA 1
ATOM 640 C C . PRO A 1 80 ? 8.407 -9.921 14.878 1.00 86.50 80 PRO A C 1
ATOM 642 O O . PRO A 1 80 ? 7.365 -9.708 15.490 1.00 86.50 80 PRO A O 1
ATOM 645 N N . PRO A 1 81 ? 9.597 -9.544 15.399 1.00 84.44 81 PRO A N 1
ATOM 646 C CA . PRO A 1 81 ? 9.687 -8.898 16.709 1.00 84.44 81 PRO A CA 1
ATOM 647 C C . PRO A 1 81 ? 8.966 -7.548 16.784 1.00 84.44 81 PRO A C 1
ATOM 649 O O . PRO A 1 81 ? 8.400 -7.233 17.822 1.00 84.44 81 PRO A O 1
ATOM 652 N N . LYS A 1 82 ? 8.965 -6.766 15.695 1.00 78.69 82 LYS A N 1
ATOM 653 C CA . LYS A 1 82 ? 8.246 -5.486 15.631 1.00 78.69 82 LYS A CA 1
ATOM 654 C C . LYS A 1 82 ? 6.742 -5.705 15.478 1.00 78.69 82 LYS A C 1
ATOM 656 O O . LYS A 1 82 ? 5.968 -5.038 16.151 1.00 78.69 82 LYS A O 1
ATOM 661 N N . LEU A 1 83 ? 6.345 -6.691 14.669 1.00 82.56 83 LEU A N 1
ATOM 662 C CA . LEU A 1 83 ? 4.935 -7.023 14.445 1.00 82.56 83 LEU A CA 1
ATOM 663 C C . LEU A 1 83 ? 4.228 -7.548 15.698 1.00 82.56 83 LEU A C 1
ATOM 665 O O . LEU A 1 83 ? 3.045 -7.282 15.871 1.00 82.56 83 LEU A O 1
ATOM 669 N N . ARG A 1 84 ? 4.936 -8.242 16.599 1.00 86.81 84 ARG A N 1
ATOM 670 C CA . ARG A 1 84 ? 4.353 -8.714 17.871 1.00 86.81 84 ARG A CA 1
ATOM 671 C C . ARG A 1 84 ? 3.783 -7.582 18.723 1.00 86.81 84 ARG A C 1
ATOM 673 O O . ARG A 1 84 ? 2.790 -7.792 19.402 1.00 86.81 84 ARG A O 1
ATOM 680 N N . ASN A 1 85 ? 4.361 -6.384 18.640 1.00 84.75 85 ASN A N 1
ATOM 681 C CA . ASN A 1 85 ? 3.866 -5.215 19.369 1.00 84.75 85 ASN A CA 1
ATOM 682 C C . ASN A 1 85 ? 2.558 -4.652 18.778 1.00 84.75 85 ASN A C 1
ATOM 684 O O . ASN A 1 85 ? 1.961 -3.756 19.369 1.00 84.75 85 ASN A O 1
ATOM 688 N N . HIS A 1 86 ? 2.124 -5.135 17.609 1.00 86.44 86 HIS A N 1
ATOM 689 C CA . HIS A 1 86 ? 0.874 -4.730 16.970 1.00 86.44 86 HIS A CA 1
ATOM 690 C C . HIS A 1 86 ? -0.291 -5.672 17.272 1.00 86.44 86 HIS A C 1
ATOM 692 O O . HIS A 1 86 ? -1.427 -5.273 17.048 1.00 86.44 86 HIS A O 1
ATOM 698 N N . THR A 1 87 ? -0.049 -6.865 17.827 1.00 91.06 87 THR A N 1
ATOM 699 C CA . THR A 1 87 ? -1.113 -7.842 18.102 1.00 91.06 87 THR A CA 1
ATOM 700 C C . THR A 1 87 ? -2.166 -7.295 19.067 1.00 91.06 87 THR A C 1
ATOM 702 O O . THR A 1 87 ? -3.338 -7.259 18.707 1.00 91.06 87 THR A O 1
ATOM 705 N N . ASP A 1 88 ? -1.771 -6.813 20.250 1.00 92.44 88 ASP A N 1
ATOM 706 C CA . ASP A 1 88 ? -2.743 -6.309 21.232 1.00 92.44 88 ASP A CA 1
ATOM 707 C C . ASP A 1 88 ? -3.498 -5.069 20.710 1.00 92.44 88 ASP A C 1
ATOM 709 O O . ASP A 1 88 ? -4.726 -5.047 20.791 1.00 92.44 88 ASP A O 1
ATOM 713 N N . PRO A 1 89 ? -2.833 -4.067 20.086 1.00 91.12 89 PRO A N 1
ATOM 714 C CA . PRO A 1 89 ? -3.544 -2.970 19.431 1.00 91.12 89 PRO A CA 1
ATOM 715 C C . PRO A 1 89 ? -4.519 -3.414 18.333 1.00 91.12 89 PRO A C 1
ATOM 717 O O . PRO A 1 89 ? -5.582 -2.816 18.203 1.00 91.12 89 PRO A O 1
ATOM 720 N N . MET A 1 90 ? -4.174 -4.434 17.541 1.00 93.38 90 MET A N 1
ATOM 721 C CA . MET A 1 90 ? -5.065 -4.979 16.511 1.00 93.38 90 MET A CA 1
ATOM 722 C C . MET A 1 90 ? -6.326 -5.578 17.127 1.00 93.38 90 MET A C 1
ATOM 724 O O . MET A 1 90 ? -7.421 -5.274 16.663 1.00 93.38 90 MET A O 1
ATOM 728 N N . VAL A 1 91 ? -6.173 -6.401 18.169 1.00 95.38 91 VAL A N 1
ATOM 729 C CA . VAL A 1 91 ? -7.304 -7.023 18.872 1.00 95.38 91 VAL A CA 1
ATOM 730 C C . VAL A 1 91 ? -8.209 -5.956 19.477 1.00 95.38 91 VAL A C 1
ATOM 732 O O . VAL A 1 91 ? -9.416 -6.012 19.268 1.00 95.38 91 VAL A O 1
ATOM 735 N N . GLN A 1 92 ? -7.636 -4.937 20.122 1.00 95.00 92 GLN A N 1
ATOM 736 C CA . GLN A 1 92 ? -8.424 -3.852 20.704 1.00 95.00 92 GLN A CA 1
ATOM 737 C C . GLN A 1 92 ? -9.266 -3.117 19.652 1.00 95.00 92 GLN A C 1
ATOM 739 O O . GLN A 1 92 ? -10.445 -2.883 19.878 1.00 95.00 92 GLN A O 1
ATOM 744 N N . GLU A 1 93 ? -8.702 -2.783 18.485 1.00 95.19 93 GLU A N 1
ATOM 745 C CA . GLU A 1 93 ? -9.469 -2.114 17.421 1.00 95.19 93 GLU A CA 1
ATOM 746 C C . GLU A 1 93 ? -10.600 -3.000 16.878 1.00 95.19 93 GLU A C 1
ATOM 748 O O . GLU A 1 93 ? -11.662 -2.490 16.530 1.00 95.19 93 GLU A O 1
ATOM 753 N N . VAL A 1 94 ? -10.397 -4.321 16.823 1.00 95.81 94 VAL A N 1
ATOM 754 C CA . VAL A 1 94 ? -11.434 -5.290 16.435 1.00 95.81 94 VAL A CA 1
ATOM 755 C C . VAL A 1 94 ? -12.559 -5.326 17.469 1.00 95.81 94 VAL A C 1
ATOM 757 O O . VAL A 1 94 ? -13.729 -5.209 17.102 1.00 95.81 94 VAL A O 1
ATOM 760 N N . GLU A 1 95 ? -12.219 -5.466 18.749 1.00 96.50 95 GLU A N 1
ATOM 761 C CA . GLU A 1 95 ? -13.191 -5.500 19.846 1.00 96.50 95 GLU A CA 1
ATOM 762 C C . GLU A 1 95 ? -13.968 -4.184 19.943 1.00 96.50 95 GLU A C 1
ATOM 764 O O . GLU A 1 95 ? -15.198 -4.198 19.980 1.00 96.50 95 GLU A O 1
ATOM 769 N N . ASP A 1 96 ? -13.278 -3.045 19.886 1.00 95.19 96 ASP A N 1
ATOM 770 C CA . ASP A 1 96 ? -13.891 -1.716 19.937 1.00 95.19 96 ASP A CA 1
ATOM 771 C C . ASP A 1 96 ? -14.835 -1.482 18.751 1.00 95.19 96 ASP A C 1
ATOM 773 O O . ASP A 1 96 ? -15.913 -0.905 18.922 1.00 95.19 96 ASP A O 1
ATOM 777 N N . TYR A 1 97 ? -14.462 -1.936 17.550 1.00 94.88 97 TYR A N 1
ATOM 778 C CA . TYR A 1 97 ? -15.296 -1.801 16.357 1.00 94.88 97 TYR A CA 1
ATOM 779 C C . TYR A 1 97 ? -16.595 -2.597 16.486 1.00 94.88 97 TYR A C 1
ATOM 781 O O . TYR A 1 97 ? -17.681 -2.047 16.305 1.00 94.88 97 TYR A O 1
ATOM 789 N N . PHE A 1 98 ? -16.496 -3.880 16.842 1.00 94.56 98 PHE A N 1
ATOM 790 C CA . PHE A 1 98 ? -17.660 -4.762 16.919 1.00 94.56 98 PHE A CA 1
ATOM 791 C C . PHE A 1 98 ? -18.473 -4.593 18.209 1.00 94.56 98 PHE A C 1
ATOM 793 O O . PHE A 1 98 ? -19.646 -4.951 18.223 1.00 94.56 98 PHE A O 1
ATOM 800 N N . SER A 1 99 ? -17.922 -3.987 19.267 1.00 96.00 99 SER A N 1
ATOM 801 C CA . SER A 1 99 ? -18.681 -3.651 20.487 1.00 96.00 99 SER A CA 1
ATOM 802 C C . SER A 1 99 ? -19.821 -2.655 20.246 1.00 96.00 99 SER A C 1
ATOM 804 O O . SER A 1 99 ? -20.740 -2.556 21.055 1.00 96.00 99 SER A O 1
ATOM 806 N N . GLN A 1 100 ? -19.762 -1.919 19.132 1.00 93.69 100 GLN A N 1
ATOM 807 C CA . GLN A 1 100 ? -20.779 -0.954 18.716 1.00 93.69 100 GLN A CA 1
ATOM 808 C C . GLN A 1 100 ? -21.957 -1.613 17.988 1.00 93.69 100 GLN A C 1
ATOM 810 O O . GLN A 1 100 ? -22.932 -0.931 17.678 1.00 93.69 100 GLN A O 1
ATOM 815 N N . TRP A 1 101 ? -21.860 -2.905 17.664 1.00 94.94 101 TRP A N 1
ATOM 816 C CA . TRP A 1 101 ? -22.918 -3.633 16.975 1.00 94.94 101 TRP A CA 1
ATOM 817 C C . TRP A 1 101 ? -23.976 -4.138 17.956 1.00 94.94 101 TRP A C 1
ATOM 819 O O . TRP A 1 101 ? -23.685 -4.494 19.100 1.00 94.94 101 TRP A O 1
ATOM 829 N N . ASP A 1 102 ? -25.214 -4.214 17.473 1.00 95.12 102 ASP A N 1
ATOM 830 C CA . ASP A 1 102 ? -26.293 -4.905 18.170 1.00 95.12 102 ASP A CA 1
ATOM 831 C C . ASP A 1 102 ? -26.067 -6.429 18.172 1.00 95.12 102 ASP A C 1
ATOM 833 O O . ASP A 1 102 ? -25.219 -6.965 17.457 1.00 95.12 102 ASP A O 1
ATOM 837 N N . GLN A 1 103 ? -26.850 -7.156 18.975 1.00 92.94 103 GLN A N 1
ATOM 838 C CA . GLN A 1 103 ? -26.731 -8.617 19.102 1.00 92.94 103 GLN A CA 1
ATOM 839 C C . GLN A 1 103 ? -26.997 -9.375 17.790 1.00 92.94 103 GLN A C 1
ATOM 841 O O . GLN A 1 103 ? -26.459 -10.463 17.588 1.00 92.94 103 GLN A O 1
ATOM 846 N N . GLU A 1 104 ? -27.827 -8.820 16.907 1.00 93.81 104 GLU A N 1
ATOM 847 C CA . GLU A 1 104 ? -28.150 -9.394 15.603 1.00 93.81 104 GLU A CA 1
ATOM 848 C C . GLU A 1 104 ? -28.351 -8.297 14.553 1.00 93.81 104 GLU A C 1
ATOM 850 O O . GLU A 1 104 ? -28.772 -7.184 14.867 1.00 93.81 104 GLU A O 1
ATOM 855 N N . GLY A 1 105 ? -28.056 -8.609 13.289 1.00 92.94 105 GLY A N 1
ATOM 856 C CA . GLY A 1 105 ? -28.192 -7.655 12.196 1.00 92.94 105 GLY A CA 1
ATOM 857 C C . GLY A 1 105 ? -27.697 -8.186 10.854 1.00 92.94 105 GLY A C 1
ATOM 858 O O . GLY A 1 105 ? -27.167 -9.293 10.750 1.00 92.94 105 GLY A O 1
ATOM 859 N N . ILE A 1 106 ? -27.880 -7.371 9.815 1.00 93.81 106 ILE A N 1
ATOM 860 C CA . ILE A 1 106 ? -27.365 -7.616 8.465 1.00 93.81 106 ILE A CA 1
ATOM 861 C C . ILE A 1 106 ? -26.398 -6.486 8.131 1.00 93.81 106 ILE A C 1
ATOM 863 O O . ILE A 1 106 ? -26.764 -5.315 8.198 1.00 93.81 106 ILE A O 1
ATOM 867 N N . VAL A 1 107 ? -25.180 -6.848 7.742 1.00 92.38 107 VAL A N 1
ATOM 868 C CA . VAL A 1 107 ? -24.109 -5.909 7.399 1.00 92.38 107 VAL A CA 1
ATOM 869 C C . VAL A 1 107 ? -23.510 -6.257 6.043 1.00 92.38 107 VAL A C 1
ATOM 871 O O . VAL A 1 107 ? -23.525 -7.416 5.621 1.00 92.38 107 VAL A O 1
ATOM 874 N N . ASP A 1 108 ? -22.937 -5.260 5.375 1.00 92.94 108 ASP A N 1
ATOM 875 C CA . ASP A 1 108 ? -22.111 -5.489 4.193 1.00 92.94 108 ASP A CA 1
ATOM 876 C C . ASP A 1 108 ? -20.643 -5.629 4.612 1.00 92.94 108 ASP A C 1
ATOM 878 O O . ASP A 1 108 ? -19.937 -4.647 4.831 1.00 92.94 108 ASP A O 1
ATOM 882 N N . ILE A 1 109 ? -20.147 -6.865 4.687 1.00 91.44 109 ILE A N 1
ATOM 883 C CA . ILE A 1 109 ? -18.752 -7.137 5.067 1.00 91.44 109 ILE A CA 1
ATOM 884 C C . ILE A 1 109 ? -17.725 -6.474 4.135 1.00 91.44 109 ILE A C 1
ATOM 886 O O . ILE A 1 109 ? -16.608 -6.188 4.570 1.00 91.44 109 ILE A O 1
ATOM 890 N N . LYS A 1 110 ? -18.085 -6.191 2.875 1.00 90.56 110 LYS A N 1
ATOM 891 C CA . LYS A 1 110 ? -17.217 -5.480 1.927 1.00 90.56 110 LYS A CA 1
ATOM 892 C C . LYS A 1 110 ? -17.077 -4.004 2.304 1.00 90.56 110 LYS A C 1
ATOM 894 O O . LYS A 1 110 ? -16.080 -3.387 1.942 1.00 90.56 110 LYS A O 1
ATOM 899 N N . TRP A 1 111 ? -18.052 -3.453 3.021 1.00 90.12 111 TRP A N 1
ATOM 900 C CA . TRP A 1 111 ? -18.031 -2.094 3.553 1.00 90.12 111 TRP A CA 1
ATOM 901 C C . TRP A 1 111 ? -17.388 -2.020 4.946 1.00 90.12 111 TRP A C 1
ATOM 903 O O . TRP A 1 111 ? -16.594 -1.118 5.218 1.00 90.12 111 TRP A O 1
ATOM 913 N N . GLU A 1 112 ? -17.672 -2.991 5.814 1.00 91.44 112 GLU A N 1
ATOM 914 C CA . GLU A 1 112 ? -17.198 -3.001 7.207 1.00 91.44 112 GLU A CA 1
ATOM 915 C C . GLU A 1 112 ? -15.690 -3.296 7.325 1.00 91.44 112 GLU A C 1
ATOM 917 O O . GLU A 1 112 ? -14.947 -2.583 8.002 1.00 91.44 112 GLU A O 1
ATOM 922 N N . LEU A 1 113 ? -15.191 -4.320 6.624 1.00 91.75 113 LEU A N 1
ATOM 923 C CA . LEU A 1 113 ? -13.799 -4.765 6.766 1.00 91.75 113 LEU A CA 1
ATOM 924 C C . LEU A 1 113 ? -12.745 -3.728 6.333 1.00 91.75 113 LEU A C 1
ATOM 926 O O . LEU A 1 113 ? -11.752 -3.588 7.049 1.00 91.75 113 LEU A O 1
ATOM 930 N N . PRO A 1 114 ? -12.889 -2.981 5.216 1.00 89.19 114 PRO A N 1
ATOM 931 C CA . PRO A 1 114 ? -11.936 -1.921 4.885 1.00 89.19 114 PRO A CA 1
ATOM 932 C C . PRO A 1 114 ? -11.850 -0.821 5.954 1.00 89.19 114 PRO A C 1
ATOM 934 O O . PRO A 1 114 ? -10.763 -0.296 6.196 1.00 89.19 114 PRO A O 1
ATOM 937 N N . GLN A 1 115 ? -12.966 -0.474 6.604 1.00 89.31 115 GLN A N 1
ATOM 938 C CA . GLN A 1 115 ? -12.980 0.532 7.670 1.00 89.31 115 GLN A CA 1
ATOM 939 C C . GLN A 1 115 ? -12.211 0.041 8.897 1.00 89.31 115 GLN A C 1
ATOM 941 O O . GLN A 1 115 ? -11.301 0.730 9.366 1.00 89.31 115 GLN A O 1
ATOM 946 N N . LEU A 1 116 ? -12.499 -1.183 9.347 1.00 92.56 116 LEU A N 1
ATOM 947 C CA . LEU A 1 116 ? -11.766 -1.837 10.431 1.00 92.56 116 LEU A CA 1
ATOM 948 C C . LEU A 1 116 ? -10.263 -1.947 10.127 1.00 92.56 116 LEU A C 1
ATOM 950 O O . LEU A 1 116 ? -9.423 -1.616 10.962 1.00 92.56 116 LEU A O 1
ATOM 954 N N . LEU A 1 117 ? -9.899 -2.338 8.904 1.00 92.06 117 LEU A N 1
ATOM 955 C CA . LEU A 1 117 ? -8.497 -2.418 8.490 1.00 92.06 117 LEU A CA 1
ATOM 956 C C . LEU A 1 117 ? -7.808 -1.050 8.479 1.00 92.06 117 LEU A C 1
ATOM 958 O O . LEU A 1 117 ? -6.626 -0.972 8.827 1.00 92.06 117 LEU A O 1
ATOM 962 N N . MET A 1 118 ? -8.511 0.032 8.127 1.00 88.44 118 MET A N 1
ATOM 963 C CA . MET A 1 118 ? -7.946 1.377 8.254 1.00 88.44 118 MET A CA 1
ATOM 964 C C . MET A 1 118 ? -7.733 1.750 9.722 1.00 88.44 118 MET A C 1
ATOM 966 O O . MET A 1 118 ? -6.702 2.346 10.033 1.00 88.44 118 MET A O 1
ATOM 970 N N . LEU A 1 119 ? -8.665 1.422 10.623 1.00 90.75 119 LEU A N 1
ATOM 971 C CA . LEU A 1 119 ? -8.526 1.700 12.061 1.00 90.75 119 LEU A CA 1
ATOM 972 C C . LEU A 1 119 ? -7.290 0.998 12.626 1.00 90.75 119 LEU A C 1
ATOM 974 O O . LEU A 1 119 ? -6.418 1.649 13.205 1.00 90.75 119 LEU A O 1
ATOM 978 N N . ILE A 1 120 ? -7.156 -0.295 12.329 1.00 91.25 120 ILE A N 1
ATOM 979 C CA . ILE A 1 120 ? -5.987 -1.109 12.670 1.00 91.25 120 ILE A CA 1
ATOM 980 C C . ILE A 1 120 ? -4.701 -0.501 12.098 1.00 91.25 120 ILE A C 1
ATOM 982 O O . ILE A 1 120 ? -3.727 -0.308 12.828 1.00 91.25 120 ILE A O 1
ATOM 986 N N . SER A 1 121 ? -4.689 -0.172 10.803 1.00 87.94 121 SER A N 1
ATOM 987 C CA . SER A 1 121 ? -3.505 0.383 10.132 1.00 87.94 121 SER A CA 1
ATOM 988 C C . SER A 1 121 ? -3.124 1.741 10.713 1.00 87.94 121 SER A C 1
ATOM 990 O O . SER A 1 121 ? -1.952 2.000 10.970 1.00 87.94 121 SER A O 1
ATOM 992 N N . SER A 1 122 ? -4.114 2.584 10.999 1.00 86.94 122 SER A N 1
ATOM 993 C CA . SER A 1 122 ? -3.914 3.877 11.651 1.00 86.94 122 SER A CA 1
ATOM 994 C C . SER A 1 122 ? -3.310 3.692 13.036 1.00 86.94 122 SER A C 1
ATOM 996 O O . SER A 1 122 ? -2.319 4.334 13.354 1.00 86.94 122 SER A O 1
ATOM 998 N N . ARG A 1 123 ? -3.832 2.764 13.842 1.00 86.44 123 ARG A N 1
ATOM 999 C CA . ARG A 1 123 ? -3.322 2.502 15.190 1.00 86.44 123 ARG A CA 1
ATOM 1000 C C . ARG A 1 123 ? -1.906 1.929 15.187 1.00 86.44 123 ARG A C 1
ATOM 1002 O O . ARG A 1 123 ? -1.089 2.335 16.011 1.00 86.44 123 ARG A O 1
ATOM 1009 N N . CYS A 1 124 ? -1.625 0.987 14.292 1.00 84.75 124 CYS A N 1
ATOM 1010 C CA . CYS A 1 124 ? -0.373 0.230 14.298 1.00 84.75 124 CYS A CA 1
ATOM 1011 C C . CYS A 1 124 ? 0.755 0.924 13.527 1.00 84.75 124 CYS A C 1
ATOM 1013 O O . CYS A 1 124 ? 1.909 0.829 13.937 1.00 84.75 124 CYS A O 1
ATOM 1015 N N . LEU A 1 125 ? 0.435 1.606 12.423 1.00 80.62 125 LEU A N 1
ATOM 1016 C CA . LEU A 1 125 ? 1.424 2.178 11.502 1.00 80.62 125 LEU A CA 1
ATOM 1017 C C . LEU A 1 125 ? 1.518 3.700 11.604 1.00 80.62 125 LEU A C 1
ATOM 1019 O O . LEU A 1 125 ? 2.620 4.235 11.556 1.00 80.62 125 LEU A O 1
ATOM 1023 N N . LEU A 1 126 ? 0.380 4.386 11.750 1.00 80.69 126 LEU A N 1
ATOM 1024 C CA . LEU A 1 126 ? 0.326 5.849 11.897 1.00 80.69 126 LEU A CA 1
ATOM 1025 C C . LEU A 1 126 ? 0.274 6.313 13.352 1.00 80.69 126 LEU A C 1
ATOM 1027 O O . LEU A 1 126 ? 0.267 7.512 13.599 1.00 80.69 126 LEU A O 1
ATOM 1031 N N . GLY A 1 127 ? 0.180 5.359 14.280 1.00 80.56 127 GLY A N 1
ATOM 1032 C CA . GLY A 1 127 ? 0.084 5.497 15.726 1.00 80.56 127 GLY A CA 1
ATOM 1033 C C . GLY A 1 127 ? -1.128 6.251 16.281 1.00 80.56 127 GLY A C 1
ATOM 1034 O O . GLY A 1 127 ? -2.112 6.580 15.615 1.00 80.56 127 GLY A O 1
ATOM 1035 N N . ARG A 1 128 ? -1.072 6.444 17.603 1.00 80.50 128 ARG A N 1
ATOM 1036 C CA . ARG A 1 128 ? -2.226 6.790 18.442 1.00 80.50 128 ARG A CA 1
ATOM 1037 C C . ARG A 1 128 ? -2.843 8.144 18.107 1.00 80.50 128 ARG A C 1
ATOM 1039 O O . ARG A 1 128 ? -4.064 8.249 18.060 1.00 80.50 128 ARG A O 1
ATOM 1046 N N . GLU A 1 129 ? -2.019 9.157 17.869 1.00 79.62 129 GLU A N 1
ATOM 1047 C CA . GLU A 1 129 ? -2.507 10.513 17.622 1.00 79.62 129 GLU A CA 1
ATOM 1048 C C . GLU A 1 129 ? -3.362 10.595 16.355 1.00 79.62 129 GLU A C 1
ATOM 1050 O O . GLU A 1 129 ? -4.463 11.149 16.389 1.00 79.62 129 GLU A O 1
ATOM 1055 N N . VAL A 1 130 ? -2.909 9.964 15.270 1.00 80.44 130 VAL A N 1
ATOM 1056 C CA . VAL A 1 130 ? -3.677 9.913 14.024 1.00 80.44 130 VAL A CA 1
ATOM 1057 C C . VAL A 1 130 ? -4.986 9.176 14.226 1.00 80.44 130 VAL A C 1
ATOM 1059 O O . VAL A 1 130 ? -6.044 9.671 13.836 1.00 80.44 130 VAL A O 1
ATOM 1062 N N . ARG A 1 131 ? -4.929 8.015 14.883 1.00 81.88 131 ARG A N 1
ATOM 1063 C CA . ARG A 1 131 ? -6.106 7.189 15.155 1.00 81.88 131 ARG A CA 1
ATOM 1064 C C . ARG A 1 131 ? -7.164 7.909 15.998 1.00 81.88 131 ARG A C 1
ATOM 1066 O O . ARG A 1 131 ? -8.354 7.708 15.762 1.00 81.88 131 ARG A O 1
ATOM 1073 N N . GLU A 1 132 ? -6.762 8.715 16.976 1.00 83.12 132 GLU A N 1
ATOM 1074 C CA . GLU A 1 132 ? -7.696 9.362 17.908 1.00 83.12 132 GLU A CA 1
ATOM 1075 C C . GLU A 1 132 ? -8.201 10.719 17.407 1.00 83.12 132 GLU A C 1
ATOM 1077 O O . GLU A 1 132 ? -9.362 11.053 17.638 1.00 83.12 132 GLU A O 1
ATOM 1082 N N . LYS A 1 133 ? -7.364 11.501 16.713 1.00 82.06 133 LYS A N 1
ATOM 1083 C CA . LYS A 1 133 ? -7.692 12.895 16.365 1.00 82.06 133 LYS A CA 1
ATOM 10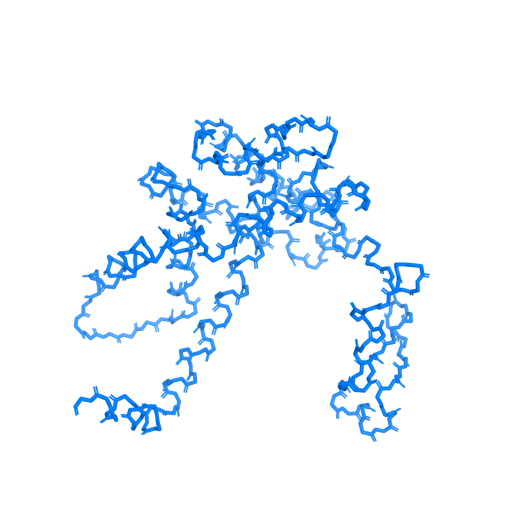84 C C . LYS A 1 133 ? -7.981 13.122 14.885 1.00 82.06 133 LYS A C 1
ATOM 1086 O O . LYS A 1 133 ? -8.714 14.046 14.551 1.00 82.06 133 LYS A O 1
ATOM 1091 N N . MET A 1 134 ? -7.396 12.315 13.999 1.00 83.44 134 MET A N 1
ATOM 1092 C CA . MET A 1 134 ? -7.325 12.621 12.560 1.00 83.44 134 MET A CA 1
ATOM 1093 C C . MET A 1 134 ? -7.897 11.506 11.678 1.00 83.44 134 MET A C 1
ATOM 1095 O O . MET A 1 134 ? -7.938 11.647 10.458 1.00 83.44 134 MET A O 1
ATOM 1099 N N . PHE A 1 135 ? -8.386 10.415 12.277 1.00 86.19 135 PHE A N 1
ATOM 1100 C CA . PHE A 1 135 ? -8.774 9.202 11.560 1.00 86.19 135 PHE A CA 1
ATOM 1101 C C . PHE A 1 135 ? -9.763 9.454 10.420 1.00 86.19 135 PHE A C 1
ATOM 1103 O O . PHE A 1 135 ? -9.523 9.019 9.299 1.00 86.19 135 PHE A O 1
ATOM 1110 N N . LYS A 1 136 ? -10.859 10.179 10.678 1.00 88.81 136 LYS A N 1
ATOM 1111 C CA . LYS A 1 136 ? -11.909 10.408 9.673 1.00 88.81 136 LYS A CA 1
ATOM 1112 C C . LYS A 1 136 ? -11.384 11.163 8.451 1.00 88.81 136 LYS A C 1
ATOM 1114 O O . LYS A 1 136 ? -11.744 10.839 7.319 1.00 88.81 136 LYS A O 1
ATOM 1119 N N . GLU A 1 137 ? -10.546 12.167 8.681 1.00 90.56 137 GLU A N 1
ATOM 1120 C CA . GLU A 1 137 ? -9.960 12.967 7.609 1.00 90.56 137 GLU A CA 1
ATOM 1121 C C . GLU A 1 137 ? -8.917 12.158 6.832 1.00 90.56 137 GLU A C 1
ATOM 1123 O O . GLU A 1 137 ? -9.007 12.082 5.610 1.00 90.56 137 GLU A O 1
ATOM 1128 N N . VAL A 1 138 ? -8.021 11.448 7.528 1.00 89.12 138 VAL A N 1
ATOM 1129 C CA . VAL A 1 138 ? -7.042 10.542 6.905 1.00 89.12 138 VAL A CA 1
ATOM 1130 C C . VAL A 1 138 ? -7.736 9.459 6.075 1.00 89.12 138 VAL A C 1
ATOM 1132 O O . VAL A 1 138 ? -7.370 9.248 4.922 1.00 89.12 138 VAL A O 1
ATOM 1135 N N . TYR A 1 139 ? -8.778 8.819 6.609 1.00 89.75 139 TYR A N 1
ATOM 1136 C CA . TYR A 1 139 ? -9.561 7.803 5.901 1.00 89.75 139 TYR A CA 1
ATOM 1137 C C . TYR A 1 139 ? -10.172 8.348 4.605 1.00 89.75 139 TYR A C 1
ATOM 1139 O O . TYR A 1 139 ? -10.081 7.702 3.558 1.00 89.75 139 TYR A O 1
ATOM 1147 N N . THR A 1 140 ? -10.762 9.546 4.675 1.00 92.25 140 THR A N 1
ATOM 1148 C CA . THR A 1 140 ? -11.382 10.211 3.520 1.00 92.25 140 THR A CA 1
ATOM 1149 C C . THR A 1 140 ? -10.337 10.541 2.461 1.00 92.25 140 THR A C 1
ATOM 1151 O O . THR A 1 140 ? -10.529 10.236 1.287 1.00 92.25 140 THR A O 1
ATOM 1154 N N . LEU A 1 141 ? -9.204 11.116 2.867 1.00 94.50 141 LEU A N 1
ATOM 1155 C CA . LEU A 1 141 ? -8.145 11.501 1.940 1.00 94.50 141 LEU A CA 1
ATOM 1156 C C . LEU A 1 141 ? -7.458 10.290 1.305 1.00 94.50 141 LEU A C 1
ATOM 1158 O O . LEU A 1 141 ? -7.131 10.349 0.125 1.00 94.50 141 LEU A O 1
ATOM 1162 N N . PHE A 1 142 ? -7.277 9.180 2.029 1.00 91.81 142 PHE A N 1
ATOM 1163 C CA . PHE A 1 142 ? -6.766 7.947 1.423 1.00 91.81 142 PHE A CA 1
ATOM 1164 C C . PHE A 1 142 ? -7.739 7.355 0.405 1.00 91.81 142 PHE A C 1
ATOM 1166 O O . PHE A 1 142 ? -7.292 6.899 -0.643 1.00 91.81 142 PHE A O 1
ATOM 1173 N N . HIS A 1 143 ? -9.050 7.397 0.659 1.00 90.56 143 HIS A N 1
ATOM 1174 C CA . HIS A 1 143 ? -10.034 7.008 -0.356 1.00 90.56 143 HIS A CA 1
ATOM 1175 C C . HIS A 1 143 ? -9.951 7.913 -1.584 1.00 90.56 143 HIS A C 1
ATOM 1177 O O . HIS A 1 143 ? -9.842 7.415 -2.700 1.00 90.56 143 HIS A O 1
ATOM 1183 N N . GLU A 1 144 ? -9.910 9.237 -1.398 1.00 93.75 144 GLU A N 1
ATOM 1184 C CA . GLU A 1 144 ? -9.752 10.171 -2.516 1.00 93.75 144 GLU A CA 1
ATOM 1185 C C . GLU A 1 144 ? -8.449 9.924 -3.291 1.00 93.75 144 GLU A C 1
ATOM 1187 O O . GLU A 1 144 ? -8.461 9.935 -4.524 1.00 93.75 144 GLU A O 1
ATOM 1192 N N . LEU A 1 145 ? -7.339 9.672 -2.598 1.00 95.25 145 LEU A N 1
ATOM 1193 C CA . LEU A 1 145 ? -6.056 9.356 -3.216 1.00 95.25 145 LEU A CA 1
ATOM 1194 C C . LEU A 1 145 ? -6.147 8.072 -4.053 1.00 95.25 145 LEU A C 1
ATOM 1196 O O . LEU A 1 145 ? -5.730 8.064 -5.213 1.00 95.25 145 LEU A O 1
ATOM 1200 N N . ASN A 1 146 ? -6.710 7.006 -3.483 1.00 91.69 146 ASN A N 1
ATOM 1201 C CA . ASN A 1 146 ? -6.742 5.680 -4.091 1.00 91.69 146 ASN A CA 1
ATOM 1202 C C . ASN A 1 146 ? -7.732 5.613 -5.253 1.00 91.69 146 ASN A C 1
ATOM 1204 O O . ASN A 1 146 ? -7.349 5.208 -6.351 1.00 91.69 146 ASN A O 1
ATOM 1208 N N . ASP A 1 147 ? -8.970 6.062 -5.044 1.00 91.50 147 ASP A N 1
ATOM 1209 C CA . ASP A 1 147 ? -10.028 6.002 -6.052 1.00 91.50 147 ASP A CA 1
ATOM 1210 C C . ASP A 1 147 ? -9.625 6.808 -7.288 1.00 91.50 147 ASP A C 1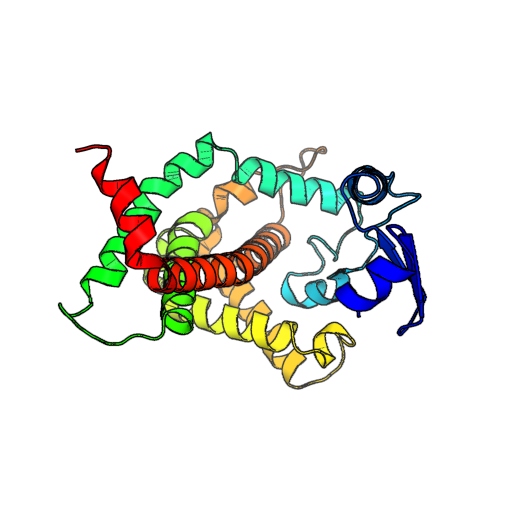
ATOM 1212 O O . ASP A 1 147 ? -9.674 6.310 -8.413 1.00 91.50 147 ASP A O 1
ATOM 1216 N N . ASN A 1 148 ? -9.126 8.033 -7.090 1.00 94.50 148 ASN A N 1
ATOM 1217 C CA . ASN A 1 148 ? -8.725 8.880 -8.209 1.00 94.50 148 ASN A CA 1
ATOM 1218 C C . ASN A 1 148 ? -7.367 8.478 -8.816 1.00 94.50 148 ASN A C 1
ATOM 1220 O O . ASN A 1 148 ? -7.133 8.756 -9.995 1.00 94.50 148 ASN A O 1
ATOM 1224 N N . GLY A 1 149 ? -6.479 7.835 -8.050 1.00 92.81 149 GLY A N 1
ATOM 1225 C CA . GLY A 1 149 ? -5.184 7.336 -8.524 1.00 92.81 149 GLY A CA 1
ATOM 1226 C C . GLY A 1 149 ? -5.279 6.049 -9.346 1.00 92.81 149 GLY A C 1
ATOM 1227 O O . GLY A 1 149 ? -4.487 5.856 -10.267 1.00 92.81 149 GLY A O 1
ATOM 1228 N N . LEU A 1 150 ? -6.279 5.208 -9.066 1.00 92.81 150 LEU A N 1
ATOM 1229 C CA . LEU A 1 150 ? -6.490 3.911 -9.718 1.00 92.81 150 LEU A CA 1
ATOM 1230 C C . LEU A 1 150 ? -7.491 3.935 -10.878 1.00 92.81 150 LEU A C 1
ATOM 1232 O O . LEU A 1 150 ? -7.694 2.912 -11.536 1.00 92.81 150 LEU A O 1
ATOM 1236 N N . HIS A 1 151 ? -8.096 5.085 -11.184 1.00 92.00 151 HIS A N 1
ATOM 1237 C CA . HIS A 1 151 ? -8.837 5.245 -12.432 1.00 92.00 151 HIS A CA 1
ATOM 1238 C C . HIS A 1 151 ? -7.947 4.881 -13.626 1.00 92.00 151 HIS A C 1
ATOM 1240 O O . HIS A 1 151 ? -6.814 5.348 -13.722 1.00 92.00 151 HIS A O 1
ATOM 1246 N N . LEU A 1 152 ? -8.478 4.117 -14.586 1.00 91.25 152 LEU A N 1
ATOM 1247 C CA . LEU A 1 152 ? -7.720 3.689 -15.769 1.00 91.25 152 LEU A CA 1
ATOM 1248 C C . LEU A 1 152 ? -7.071 4.874 -16.506 1.00 91.25 152 LEU A C 1
ATOM 1250 O O . LEU A 1 152 ? -5.936 4.782 -16.961 1.00 91.25 152 LEU A O 1
ATOM 1254 N N . THR A 1 153 ? -7.762 6.015 -16.571 1.00 92.06 153 THR A N 1
ATOM 1255 C CA . THR A 1 153 ? -7.220 7.253 -17.147 1.00 92.06 153 THR A CA 1
ATOM 1256 C C . THR A 1 153 ? -6.027 7.799 -16.370 1.00 92.06 153 THR A C 1
ATOM 1258 O O . THR A 1 153 ? -5.095 8.302 -16.984 1.00 92.06 153 THR A O 1
ATOM 1261 N N . SER A 1 154 ? -6.045 7.705 -15.040 1.00 93.88 154 SER A N 1
ATOM 1262 C CA . SER A 1 154 ? -4.955 8.147 -14.164 1.00 93.88 154 SER A CA 1
ATOM 1263 C C . SER A 1 154 ? -3.771 7.183 -14.217 1.00 93.88 154 SER A C 1
ATOM 1265 O O . SER A 1 154 ? -2.630 7.624 -14.181 1.00 93.88 154 SER A O 1
ATOM 1267 N N . VAL A 1 155 ? -4.025 5.881 -14.374 1.00 93.75 155 VAL A N 1
ATOM 1268 C CA . VAL A 1 155 ? -2.974 4.869 -14.558 1.00 93.75 155 VAL A CA 1
ATOM 1269 C C . VAL A 1 155 ? -2.254 5.066 -15.895 1.00 93.75 155 VAL A C 1
ATOM 1271 O O . VAL A 1 155 ? -1.028 5.059 -15.938 1.00 93.75 155 VAL A O 1
ATOM 1274 N N . LEU A 1 156 ? -3.000 5.279 -16.985 1.00 92.62 156 LEU A N 1
ATOM 1275 C CA . LEU A 1 156 ? -2.421 5.480 -18.320 1.00 92.62 156 LEU A CA 1
ATOM 1276 C C . LEU A 1 156 ? -1.816 6.879 -18.504 1.00 92.62 156 LEU A C 1
ATOM 1278 O O . LEU A 1 156 ? -0.818 7.033 -19.204 1.00 92.62 156 LEU A O 1
ATOM 1282 N N . PHE A 1 157 ? -2.414 7.901 -17.886 1.00 94.56 157 PHE A N 1
ATOM 1283 C CA . PHE A 1 157 ? -2.009 9.301 -18.021 1.00 94.56 157 PHE A CA 1
ATOM 1284 C C . PHE A 1 157 ? -1.913 9.991 -16.647 1.00 94.56 157 PHE A C 1
ATOM 1286 O O . PHE A 1 157 ? -2.707 10.890 -16.335 1.00 94.56 157 PHE A O 1
ATOM 1293 N N . PRO A 1 158 ? -0.919 9.622 -15.817 1.00 95.25 158 PRO A N 1
ATOM 1294 C CA . PRO A 1 158 ? -0.823 10.069 -14.423 1.00 95.25 158 PRO A CA 1
ATOM 1295 C C . PRO A 1 158 ? -0.660 11.580 -14.250 1.00 95.25 158 PRO A C 1
ATOM 1297 O O . PRO A 1 158 ? -1.019 12.107 -13.200 1.00 95.25 158 PRO A O 1
ATOM 1300 N N . TYR A 1 159 ? -0.186 12.287 -15.276 1.00 96.12 159 TYR A N 1
ATOM 1301 C CA . TYR A 1 159 ? 0.037 13.737 -15.250 1.00 96.12 159 TYR A CA 1
ATOM 1302 C C . TYR A 1 159 ? -0.925 14.529 -16.148 1.00 96.12 159 TYR A C 1
ATOM 1304 O O . TYR A 1 159 ? -0.762 15.737 -16.313 1.00 96.12 159 TYR A O 1
ATOM 1312 N N . ALA A 1 160 ? -1.931 13.882 -16.750 1.00 96.19 160 ALA A N 1
ATOM 1313 C CA . ALA A 1 160 ? -2.923 14.597 -17.551 1.00 96.19 160 ALA A CA 1
ATOM 1314 C C . ALA A 1 160 ? -3.781 15.527 -16.668 1.00 96.19 160 ALA A C 1
ATOM 1316 O O . ALA A 1 160 ? -4.101 15.157 -15.534 1.00 96.19 160 ALA A O 1
ATOM 1317 N N . PRO A 1 161 ? -4.221 16.694 -17.170 1.00 95.25 161 PRO A N 1
ATOM 1318 C CA . PRO A 1 161 ? -5.030 17.651 -16.413 1.00 95.25 161 PRO A CA 1
ATOM 1319 C C . PRO A 1 161 ? -6.496 17.193 -16.312 1.00 95.25 161 PRO A C 1
ATOM 1321 O O . PRO A 1 161 ? -7.410 17.826 -16.837 1.00 95.25 161 PRO A O 1
ATOM 1324 N N . THR A 1 162 ? -6.730 16.051 -15.668 1.00 95.81 162 THR A N 1
ATOM 1325 C CA . THR A 1 162 ? -8.064 15.492 -15.428 1.00 95.81 162 THR A CA 1
ATOM 1326 C C . THR A 1 162 ? -8.563 15.863 -14.034 1.00 95.81 162 THR A C 1
ATOM 1328 O O . THR A 1 162 ? -7.777 16.089 -13.113 1.00 95.81 162 THR A O 1
ATOM 1331 N N . LEU A 1 163 ? -9.887 15.875 -13.849 1.00 95.25 163 LEU A N 1
ATOM 1332 C CA . LEU A 1 163 ? -10.481 16.109 -12.529 1.00 95.25 163 LEU A CA 1
ATOM 1333 C C . LEU A 1 163 ? -10.045 15.048 -11.504 1.00 95.25 163 LEU A C 1
ATOM 1335 O O . LEU A 1 163 ? -9.861 15.378 -10.336 1.00 95.25 163 LEU A O 1
ATOM 1339 N N . ALA A 1 164 ? -9.856 13.798 -11.940 1.00 95.56 164 ALA A N 1
ATOM 1340 C CA . ALA A 1 164 ? -9.361 12.722 -11.086 1.00 95.56 164 ALA A CA 1
ATOM 1341 C C . ALA A 1 164 ? -7.933 13.018 -10.601 1.00 95.56 164 ALA A C 1
ATOM 1343 O O . ALA A 1 164 ? -7.701 13.074 -9.396 1.00 95.56 164 ALA A O 1
ATOM 1344 N N . ASN A 1 165 ? -7.004 13.325 -11.513 1.00 97.00 165 ASN A N 1
ATOM 1345 C CA . ASN A 1 165 ? -5.625 13.655 -11.142 1.00 97.00 165 ASN A CA 1
ATOM 1346 C C . ASN A 1 165 ? -5.560 14.883 -10.221 1.00 97.00 165 ASN A C 1
ATOM 1348 O O . ASN A 1 165 ? -4.864 14.845 -9.214 1.00 97.00 165 ASN A O 1
ATOM 1352 N N . TYR A 1 166 ? -6.367 15.920 -10.476 1.00 96.25 166 TYR A N 1
ATOM 1353 C CA . TYR A 1 166 ? -6.447 17.079 -9.579 1.00 96.25 166 TYR A CA 1
ATOM 1354 C C . TYR A 1 166 ? -6.901 16.704 -8.157 1.00 96.25 166 TYR A C 1
ATOM 1356 O O . TYR A 1 166 ? -6.333 17.178 -7.172 1.00 96.25 166 TYR A O 1
ATOM 1364 N N . ARG A 1 167 ? -7.926 15.849 -8.027 1.00 97.12 167 ARG A N 1
ATOM 1365 C CA . ARG A 1 167 ? -8.414 15.380 -6.718 1.00 97.12 167 ARG A CA 1
ATOM 1366 C C . ARG A 1 167 ? -7.377 14.523 -6.000 1.00 97.12 167 ARG A C 1
ATOM 1368 O O . ARG A 1 167 ? -7.149 14.746 -4.815 1.00 97.12 167 ARG A O 1
ATOM 1375 N N . ARG A 1 168 ? -6.715 13.615 -6.722 1.00 97.44 168 ARG A N 1
ATOM 1376 C CA . ARG A 1 168 ? -5.600 12.808 -6.208 1.00 97.44 168 ARG A CA 1
ATOM 1377 C C . ARG A 1 168 ? -4.481 13.701 -5.671 1.00 97.44 168 ARG A C 1
ATOM 1379 O O . ARG A 1 168 ? -4.065 13.524 -4.534 1.00 97.44 168 ARG A O 1
ATOM 1386 N N . ASP A 1 169 ? -4.034 14.680 -6.454 1.00 97.50 169 ASP A N 1
ATOM 1387 C CA . ASP A 1 169 ? -2.915 15.554 -6.080 1.00 97.50 169 ASP A CA 1
ATOM 1388 C C . ASP A 1 169 ? -3.268 16.427 -4.868 1.00 97.50 169 ASP A C 1
ATOM 1390 O O . ASP A 1 169 ? -2.450 16.626 -3.969 1.00 97.50 169 ASP A O 1
ATOM 1394 N N . ARG A 1 170 ? -4.521 16.895 -4.788 1.00 97.56 170 ARG A N 1
ATOM 1395 C CA . ARG A 1 170 ? -5.040 17.597 -3.607 1.00 97.56 170 ARG A CA 1
ATOM 1396 C C . ARG A 1 170 ? -5.056 16.697 -2.369 1.00 97.56 170 ARG A C 1
ATOM 1398 O O . ARG A 1 170 ? -4.714 17.173 -1.287 1.00 97.56 170 ARG A O 1
ATOM 1405 N N . ALA A 1 171 ? -5.470 15.439 -2.512 1.00 97.31 171 ALA A N 1
ATOM 1406 C CA . ALA A 1 171 ? -5.487 14.477 -1.415 1.00 97.31 171 ALA A CA 1
ATOM 1407 C C . ALA A 1 171 ? -4.066 14.161 -0.925 1.00 97.31 171 ALA A C 1
ATOM 1409 O O . ALA A 1 171 ? -3.821 14.224 0.279 1.00 97.31 171 ALA A O 1
ATOM 1410 N N . HIS A 1 172 ? -3.122 13.934 -1.848 1.00 96.44 172 HIS A N 1
ATOM 1411 C CA . HIS A 1 172 ? -1.698 13.786 -1.538 1.00 96.44 172 HIS A CA 1
ATOM 1412 C C . HIS A 1 172 ? -1.174 14.993 -0.750 1.00 96.44 172 HIS A C 1
ATOM 1414 O O . HIS A 1 172 ? -0.634 14.825 0.338 1.00 96.44 172 HIS A O 1
ATOM 1420 N N . ALA A 1 173 ? -1.384 16.217 -1.249 1.00 96.75 173 ALA A N 1
ATOM 1421 C CA . ALA A 1 173 ? -0.881 17.427 -0.599 1.00 96.75 173 ALA A CA 1
ATOM 1422 C C . ALA A 1 173 ? -1.398 17.585 0.842 1.00 96.75 173 ALA A C 1
ATOM 1424 O O . ALA A 1 173 ? -0.621 17.895 1.743 1.00 96.75 173 ALA A O 1
ATOM 1425 N N . LYS A 1 174 ? -2.690 17.318 1.072 1.00 95.69 174 LYS A N 1
ATOM 1426 C CA . LYS A 1 174 ? -3.291 17.374 2.412 1.00 95.69 174 LYS A CA 1
ATOM 1427 C C . LYS A 1 174 ? -2.769 16.285 3.345 1.00 95.69 174 LYS A C 1
ATOM 1429 O O . LYS A 1 174 ? -2.466 16.575 4.496 1.00 95.69 174 LYS A O 1
ATOM 1434 N N . LEU A 1 175 ? -2.653 15.045 2.863 1.00 93.31 175 LEU A N 1
ATOM 1435 C CA . LEU A 1 175 ? -2.075 13.956 3.654 1.00 93.31 175 LEU A CA 1
ATOM 1436 C C . LEU A 1 175 ? -0.624 14.270 4.034 1.00 93.31 175 LEU A C 1
ATOM 1438 O O . LEU A 1 175 ? -0.239 14.044 5.177 1.00 93.31 175 LEU A O 1
ATOM 1442 N N . SER A 1 176 ? 0.156 14.838 3.111 1.00 93.19 176 SER A N 1
ATOM 1443 C CA . SER A 1 176 ? 1.532 15.261 3.373 1.00 93.19 176 SER A CA 1
ATOM 1444 C C . SER A 1 176 ? 1.589 16.335 4.459 1.00 93.19 176 SER A C 1
ATOM 1446 O O . SER A 1 176 ? 2.325 16.176 5.426 1.00 93.19 176 SER A O 1
ATOM 1448 N N . GLU A 1 177 ? 0.754 17.375 4.368 1.00 91.75 177 GLU A N 1
ATOM 1449 C CA . GLU A 1 177 ? 0.657 18.423 5.396 1.00 91.75 177 GLU A CA 1
ATOM 1450 C C . GLU A 1 177 ? 0.281 17.852 6.773 1.00 91.75 177 GLU A C 1
ATOM 1452 O O . GLU A 1 177 ? 0.894 18.186 7.790 1.00 91.75 177 GLU A O 1
ATOM 1457 N N . MET A 1 178 ? -0.701 16.950 6.814 1.00 88.25 178 MET A N 1
ATOM 1458 C CA . MET A 1 178 ? -1.109 16.276 8.045 1.00 88.25 178 MET A CA 1
ATOM 1459 C C . MET A 1 178 ? 0.037 15.457 8.641 1.00 88.25 178 MET A C 1
ATOM 1461 O O . MET A 1 178 ? 0.253 15.516 9.849 1.00 88.25 178 MET A O 1
ATOM 1465 N N . PHE A 1 179 ? 0.776 14.721 7.808 1.00 86.44 179 PHE A N 1
ATOM 1466 C CA . PHE A 1 179 ? 1.855 13.834 8.240 1.00 86.44 179 PHE A CA 1
ATOM 1467 C C . PHE A 1 179 ? 3.132 14.565 8.661 1.00 86.44 179 PHE A C 1
ATOM 1469 O O . PHE A 1 179 ? 3.806 14.101 9.582 1.00 86.44 179 PHE A O 1
ATOM 1476 N N . THR A 1 180 ? 3.419 15.739 8.098 1.00 84.94 180 THR A N 1
ATOM 1477 C CA . THR A 1 180 ? 4.483 16.629 8.596 1.00 84.94 180 THR A CA 1
ATOM 1478 C C . THR A 1 180 ? 4.257 17.009 10.068 1.00 84.94 180 THR A C 1
ATOM 1480 O O . THR A 1 180 ? 5.201 17.035 10.857 1.00 84.94 180 THR A O 1
ATOM 1483 N N . ASN A 1 181 ? 3.005 17.233 10.483 1.00 76.31 181 ASN A N 1
ATOM 1484 C CA . ASN A 1 181 ? 2.679 17.692 11.841 1.00 76.31 181 ASN A CA 1
ATOM 1485 C C . ASN A 1 181 ? 2.729 16.597 12.925 1.00 76.31 181 ASN A C 1
ATOM 1487 O O . ASN A 1 181 ? 2.728 16.917 14.110 1.00 76.31 181 ASN A O 1
ATOM 1491 N N . ILE A 1 182 ? 2.789 15.320 12.542 1.00 71.25 182 ILE A N 1
ATOM 1492 C CA . ILE A 1 182 ? 2.744 14.152 13.450 1.00 71.25 182 ILE A CA 1
ATOM 1493 C C . ILE A 1 182 ? 4.037 13.328 13.390 1.00 71.25 182 ILE A C 1
ATOM 1495 O O . ILE A 1 182 ? 4.038 12.108 13.576 1.00 71.25 182 ILE A O 1
ATOM 1499 N N . ARG A 1 183 ? 5.143 14.005 13.081 1.00 61.41 183 ARG A N 1
ATOM 1500 C CA . ARG A 1 183 ? 6.453 13.422 12.783 1.00 61.41 183 ARG A CA 1
ATOM 1501 C C . ARG A 1 183 ? 6.869 12.321 13.766 1.00 61.41 183 ARG A C 1
ATOM 1503 O O . ARG A 1 183 ? 7.284 11.252 13.330 1.00 61.41 183 ARG A O 1
ATOM 1510 N N . ASP A 1 184 ? 6.664 12.531 15.064 1.00 58.66 184 ASP A N 1
ATOM 1511 C CA . ASP A 1 184 ? 7.056 11.605 16.140 1.00 58.66 184 ASP A CA 1
ATOM 1512 C C . ASP A 1 184 ? 6.415 10.214 16.035 1.00 58.66 184 ASP A C 1
ATOM 1514 O O . ASP A 1 184 ? 6.953 9.224 16.533 1.00 58.66 184 ASP A O 1
ATOM 1518 N N . VAL A 1 185 ? 5.275 10.097 15.355 1.00 55.53 185 VAL A N 1
ATOM 1519 C CA . VAL A 1 185 ? 4.543 8.833 15.264 1.00 55.53 185 VAL A CA 1
ATOM 1520 C C . VAL A 1 185 ? 5.128 7.891 14.201 1.00 55.53 185 VAL A C 1
ATOM 1522 O O . VAL A 1 185 ? 4.902 6.681 14.217 1.00 55.53 185 VAL A O 1
ATOM 1525 N N . LEU A 1 186 ? 5.975 8.424 13.320 1.00 64.75 186 LEU A N 1
ATOM 1526 C CA . LEU A 1 186 ? 6.572 7.731 12.177 1.00 64.75 186 LEU A CA 1
ATOM 1527 C C . LEU A 1 186 ? 8.016 7.280 12.451 1.00 64.75 186 LEU A C 1
ATOM 1529 O O . LEU A 1 186 ? 8.750 6.886 11.538 1.00 64.75 186 LEU A O 1
ATOM 1533 N N . GLN A 1 187 ? 8.416 7.317 13.726 1.00 65.25 187 GLN A N 1
ATOM 1534 C CA . GLN A 1 187 ? 9.792 7.173 14.205 1.00 65.25 187 GLN A CA 1
ATOM 1535 C C . GLN A 1 187 ? 10.508 5.937 13.653 1.00 65.25 187 GLN A C 1
ATOM 1537 O O . GLN A 1 187 ? 11.662 6.019 13.253 1.00 65.25 187 GLN A O 1
ATOM 1542 N N . ASN A 1 188 ? 9.805 4.811 13.515 1.00 63.72 188 ASN A N 1
ATOM 1543 C CA . ASN A 1 188 ? 10.389 3.575 12.988 1.00 63.72 188 ASN A CA 1
ATOM 1544 C C . ASN A 1 188 ? 10.915 3.697 11.547 1.00 63.72 188 ASN A C 1
ATOM 1546 O O . ASN A 1 188 ? 11.897 3.035 11.202 1.00 63.72 188 ASN A O 1
ATOM 1550 N N . LEU A 1 189 ? 10.253 4.491 10.699 1.00 63.81 189 LEU A N 1
ATOM 1551 C CA . LEU A 1 189 ? 10.727 4.771 9.342 1.00 63.81 189 LEU A CA 1
ATOM 1552 C C . LEU A 1 189 ? 11.749 5.911 9.349 1.00 63.81 189 LEU A C 1
ATOM 1554 O O . LEU A 1 189 ? 12.732 5.814 8.625 1.00 63.81 189 LEU A O 1
ATOM 1558 N N . MET A 1 190 ? 11.586 6.911 10.219 1.00 64.88 190 MET A N 1
ATOM 1559 C CA . MET A 1 190 ? 12.543 8.018 10.372 1.00 64.88 190 MET A CA 1
ATOM 1560 C C . MET A 1 190 ? 13.921 7.594 10.897 1.00 64.88 190 MET A C 1
ATOM 1562 O O . MET A 1 190 ? 14.930 8.204 10.549 1.00 64.88 190 MET A O 1
ATOM 1566 N N . ASP A 1 191 ? 13.978 6.545 11.718 1.00 72.44 191 ASP A N 1
ATOM 1567 C CA . ASP A 1 191 ? 15.230 5.991 12.244 1.00 72.44 191 ASP A CA 1
ATOM 1568 C C . ASP A 1 191 ? 15.987 5.165 11.194 1.00 72.44 191 ASP A C 1
ATOM 1570 O O . ASP A 1 191 ? 17.127 4.739 11.419 1.00 72.44 191 ASP A O 1
ATOM 1574 N N . SER A 1 192 ? 15.365 4.917 10.037 1.00 76.50 192 SER A N 1
ATOM 1575 C CA . SER A 1 192 ? 16.017 4.223 8.938 1.00 76.50 192 SER A CA 1
ATOM 1576 C C . SER A 1 192 ? 17.084 5.113 8.308 1.00 76.50 192 SER A C 1
ATOM 1578 O O . SER A 1 192 ? 16.888 6.298 8.051 1.00 76.50 192 SER A O 1
ATOM 1580 N N . LYS A 1 193 ? 18.244 4.514 8.042 1.00 83.25 193 LYS A N 1
ATOM 1581 C CA . LYS A 1 193 ? 19.350 5.168 7.346 1.00 83.25 193 LYS A CA 1
ATOM 1582 C C . LYS A 1 193 ? 19.664 4.427 6.060 1.00 83.25 193 LYS A C 1
ATOM 1584 O O . LYS A 1 193 ? 19.631 3.188 6.008 1.00 83.25 193 LYS A O 1
ATOM 1589 N N . TYR A 1 194 ? 19.993 5.198 5.037 1.00 89.06 194 TYR A N 1
ATOM 1590 C CA . TYR A 1 194 ? 20.596 4.677 3.820 1.00 89.06 194 TYR A CA 1
ATOM 1591 C C . TYR A 1 194 ? 21.989 4.108 4.126 1.00 89.06 194 TYR A C 1
ATOM 1593 O O . TYR A 1 194 ? 22.560 4.356 5.195 1.00 89.06 194 TYR A O 1
ATOM 1601 N N . LYS A 1 195 ? 22.537 3.290 3.221 1.00 87.94 195 LYS A N 1
ATOM 1602 C CA . LYS A 1 195 ? 23.854 2.648 3.416 1.00 87.94 195 LYS A CA 1
ATOM 1603 C C . LYS A 1 195 ? 24.993 3.649 3.637 1.00 87.94 195 LYS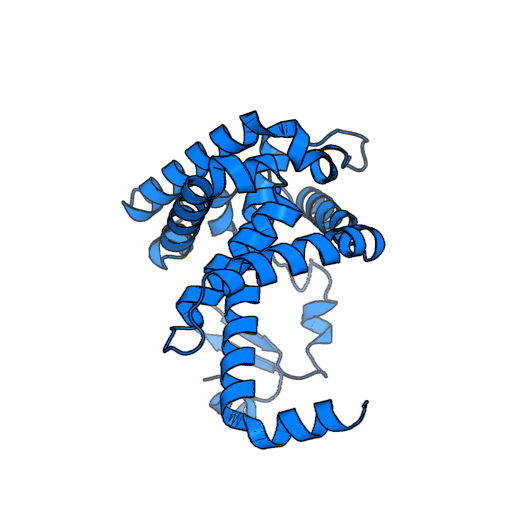 A C 1
ATOM 1605 O O . LYS A 1 195 ? 25.939 3.340 4.353 1.00 87.94 195 LYS A O 1
ATOM 1610 N N . ASP A 1 196 ? 24.880 4.838 3.060 1.00 88.88 196 ASP A N 1
ATOM 1611 C CA . ASP A 1 196 ? 25.798 5.970 3.236 1.00 88.88 196 ASP A CA 1
ATOM 1612 C C . ASP A 1 196 ? 25.605 6.719 4.572 1.00 88.88 196 ASP A C 1
ATOM 1614 O O . ASP A 1 196 ? 26.245 7.738 4.816 1.00 88.88 196 ASP A O 1
ATOM 1618 N N . SER A 1 197 ? 24.750 6.207 5.464 1.00 88.69 197 SER A N 1
ATOM 1619 C CA . SER A 1 197 ? 24.348 6.820 6.737 1.00 88.69 197 SER A CA 1
ATOM 1620 C C . SER A 1 197 ? 23.506 8.092 6.616 1.00 88.69 197 SER A C 1
ATOM 1622 O O . SER A 1 197 ? 23.218 8.714 7.647 1.00 88.69 197 SER A O 1
ATOM 1624 N N . ARG A 1 198 ? 23.049 8.460 5.411 1.00 91.50 198 ARG A N 1
ATOM 1625 C CA . ARG A 1 198 ? 22.098 9.558 5.229 1.00 91.50 198 ARG A CA 1
ATOM 1626 C C . ARG A 1 198 ? 20.774 9.212 5.929 1.00 91.50 198 ARG A C 1
ATOM 1628 O O . ARG A 1 198 ? 20.250 8.111 5.728 1.00 91.50 198 ARG A O 1
ATOM 1635 N N . PRO A 1 199 ? 20.217 10.117 6.751 1.00 88.94 199 PRO A N 1
ATOM 1636 C CA . PRO A 1 199 ? 18.881 9.932 7.302 1.00 88.94 199 PRO A CA 1
ATOM 1637 C C . PRO A 1 199 ? 17.818 10.087 6.208 1.00 88.94 199 PRO A C 1
ATOM 1639 O O . PRO A 1 199 ? 18.022 10.800 5.218 1.00 88.94 199 PRO A O 1
ATOM 1642 N N . THR A 1 200 ? 16.666 9.450 6.395 1.00 89.12 200 THR A N 1
ATOM 1643 C CA . THR A 1 200 ? 15.494 9.713 5.553 1.00 89.12 200 THR A CA 1
ATOM 1644 C C . THR A 1 200 ? 15.014 11.152 5.727 1.00 89.12 200 THR A C 1
ATOM 1646 O O . THR A 1 200 ? 14.962 11.666 6.848 1.00 89.12 200 THR A O 1
ATOM 1649 N N . THR A 1 201 ? 14.649 11.802 4.627 1.00 90.94 201 THR A N 1
ATOM 1650 C CA . THR A 1 201 ? 14.001 13.114 4.647 1.00 90.94 201 THR A CA 1
ATOM 1651 C C . THR A 1 201 ? 12.531 12.983 5.040 1.00 90.94 201 THR A C 1
ATOM 1653 O O . THR A 1 201 ? 11.951 11.898 5.017 1.00 90.94 201 THR A O 1
ATOM 1656 N N . GLU A 1 202 ? 11.911 14.106 5.394 1.00 89.38 202 GLU A N 1
ATOM 1657 C CA . GLU A 1 202 ? 10.481 14.144 5.709 1.00 89.38 202 GLU A CA 1
ATOM 1658 C C . GLU A 1 202 ? 9.619 13.687 4.521 1.00 89.38 202 GLU A C 1
ATOM 1660 O O . GLU A 1 202 ? 8.761 12.824 4.687 1.00 89.38 202 GLU A O 1
ATOM 1665 N N . ALA A 1 203 ? 9.907 14.187 3.314 1.00 91.94 203 ALA A N 1
ATOM 1666 C CA . ALA A 1 203 ? 9.201 13.794 2.095 1.00 91.94 203 ALA A CA 1
ATOM 1667 C C . ALA A 1 203 ? 9.325 12.287 1.811 1.00 91.94 203 ALA A C 1
ATOM 1669 O O . ALA A 1 203 ? 8.341 11.641 1.453 1.00 91.94 203 ALA A O 1
ATOM 1670 N N . GLU A 1 204 ? 10.513 11.708 2.035 1.00 93.25 204 GLU A N 1
ATOM 1671 C CA . GLU A 1 204 ? 10.724 10.265 1.893 1.00 93.25 204 GLU A CA 1
ATOM 1672 C C . GLU A 1 204 ? 9.870 9.475 2.890 1.00 93.25 204 GLU A C 1
ATOM 1674 O O . GLU A 1 204 ? 9.199 8.519 2.510 1.00 93.25 204 GLU A O 1
ATOM 1679 N N . VAL A 1 205 ? 9.851 9.872 4.165 1.00 90.12 205 VAL A N 1
ATOM 1680 C CA . VAL A 1 205 ? 9.070 9.172 5.198 1.00 90.12 205 VAL A CA 1
ATOM 1681 C C . VAL A 1 205 ? 7.577 9.228 4.878 1.00 90.12 205 VAL A C 1
ATOM 1683 O O . VAL A 1 205 ? 6.925 8.182 4.846 1.00 90.12 205 VAL A O 1
ATOM 1686 N N . ILE A 1 206 ? 7.054 10.420 4.581 1.00 91.19 206 ILE A N 1
ATOM 1687 C CA . ILE A 1 206 ? 5.646 10.643 4.232 1.00 91.19 206 ILE A CA 1
ATOM 1688 C C . ILE A 1 206 ? 5.243 9.774 3.035 1.00 91.19 206 ILE A C 1
ATOM 1690 O O . ILE A 1 206 ? 4.273 9.015 3.121 1.00 91.19 206 ILE A O 1
ATOM 1694 N N . GLY A 1 207 ? 6.014 9.825 1.946 1.00 93.94 207 GLY A N 1
ATOM 1695 C CA . GLY A 1 207 ? 5.719 9.055 0.742 1.00 93.94 207 GLY A CA 1
ATOM 1696 C C . GLY A 1 207 ? 5.766 7.545 0.968 1.00 93.94 207 GLY A C 1
ATOM 1697 O O . GLY A 1 207 ? 4.893 6.807 0.499 1.00 93.94 207 GLY A O 1
ATOM 1698 N N . LEU A 1 208 ? 6.736 7.069 1.756 1.00 92.56 208 LEU A N 1
ATOM 1699 C CA . LEU A 1 208 ? 6.845 5.652 2.094 1.00 92.56 208 LEU A CA 1
ATOM 1700 C C . LEU A 1 208 ? 5.658 5.164 2.932 1.00 92.56 208 LEU A C 1
ATOM 1702 O O . LEU A 1 208 ? 5.218 4.028 2.748 1.00 92.56 208 LEU A O 1
ATOM 1706 N N . ILE A 1 209 ? 5.110 5.991 3.817 1.00 89.31 209 ILE A N 1
ATOM 1707 C CA . ILE A 1 209 ? 3.929 5.634 4.616 1.00 89.31 209 ILE A CA 1
ATOM 1708 C C . ILE A 1 209 ? 2.674 5.588 3.762 1.00 89.31 209 ILE A C 1
ATOM 1710 O O . ILE A 1 209 ? 1.917 4.620 3.859 1.00 89.31 209 ILE A O 1
ATOM 1714 N N . MET A 1 210 ? 2.473 6.587 2.899 1.00 92.00 210 MET A N 1
ATOM 1715 C CA . MET A 1 210 ? 1.339 6.586 1.974 1.00 92.00 210 MET A CA 1
ATOM 1716 C C . MET A 1 210 ? 1.342 5.323 1.110 1.00 92.00 210 MET A C 1
ATOM 1718 O O . MET A 1 210 ? 0.317 4.647 1.003 1.00 92.00 210 MET A O 1
ATOM 1722 N N . SER A 1 211 ? 2.507 4.944 0.577 1.00 92.88 211 SER A N 1
ATOM 1723 C CA . SER A 1 211 ? 2.649 3.710 -0.200 1.00 92.88 211 SER A CA 1
ATOM 1724 C C . SER A 1 211 ? 2.397 2.445 0.625 1.00 92.88 211 SER A C 1
ATOM 1726 O O . SER A 1 211 ? 1.778 1.496 0.133 1.00 92.88 211 SER A O 1
ATOM 1728 N N . LEU A 1 212 ? 2.879 2.394 1.871 1.00 89.31 212 LEU A N 1
ATOM 1729 C CA . LEU A 1 212 ? 2.674 1.238 2.745 1.00 89.31 212 LEU A CA 1
ATOM 1730 C C . LEU A 1 212 ? 1.180 1.022 3.023 1.00 89.31 212 LEU A C 1
ATOM 1732 O O . LEU A 1 212 ? 0.684 -0.100 2.910 1.00 89.31 212 LEU A O 1
ATOM 1736 N N . MET A 1 213 ? 0.455 2.102 3.322 1.00 88.62 213 MET A N 1
ATOM 1737 C CA . MET A 1 213 ? -0.988 2.054 3.551 1.00 88.62 213 MET A CA 1
ATOM 1738 C C . MET A 1 213 ? -1.764 1.670 2.297 1.00 88.62 213 MET A C 1
ATOM 1740 O O . MET A 1 213 ? -2.632 0.801 2.363 1.00 88.62 213 MET A O 1
ATOM 1744 N N . PHE A 1 214 ? -1.420 2.263 1.152 1.00 89.75 214 PHE A N 1
ATOM 1745 C CA . PHE A 1 214 ? -2.004 1.906 -0.138 1.00 89.75 214 PHE A CA 1
ATOM 1746 C C . PHE A 1 214 ? -1.866 0.404 -0.429 1.00 89.75 214 PHE A C 1
ATOM 1748 O O . PHE A 1 214 ? -2.849 -0.272 -0.741 1.00 89.75 214 PHE A O 1
ATOM 1755 N N . SER A 1 215 ? -0.653 -0.131 -0.262 1.00 86.88 215 SER A N 1
ATOM 1756 C CA . SER A 1 215 ? -0.340 -1.530 -0.569 1.00 86.88 215 SER A CA 1
ATOM 1757 C C . SER A 1 215 ? -1.086 -2.508 0.344 1.00 86.88 215 SER A C 1
ATOM 1759 O O . SER A 1 215 ? -1.585 -3.538 -0.116 1.00 86.88 215 SER A O 1
ATOM 1761 N N . GLY A 1 216 ? -1.174 -2.192 1.641 1.00 86.06 216 GLY A N 1
ATOM 1762 C CA . GLY A 1 216 ? -1.800 -3.063 2.636 1.00 86.06 216 GLY A CA 1
ATOM 1763 C C . GLY A 1 216 ? -3.328 -3.055 2.597 1.00 86.06 216 GLY A C 1
ATOM 1764 O O . GLY A 1 216 ? -3.951 -4.091 2.825 1.00 86.06 216 GLY A O 1
ATOM 1765 N N . MET A 1 217 ? -3.947 -1.915 2.291 1.00 84.88 217 MET A N 1
ATOM 1766 C CA . MET A 1 217 ? -5.392 -1.735 2.450 1.00 84.88 217 MET A CA 1
ATOM 1767 C C . MET A 1 217 ? -6.214 -2.549 1.450 1.00 84.88 217 MET A C 1
ATOM 1769 O O . MET A 1 217 ? -7.083 -3.320 1.856 1.00 84.88 217 MET A O 1
ATOM 1773 N N . HIS A 1 218 ? -5.932 -2.421 0.151 1.00 83.69 218 HIS A N 1
ATOM 1774 C CA . HIS A 1 218 ? -6.714 -3.103 -0.886 1.00 83.69 218 HIS A CA 1
ATOM 1775 C C . HIS A 1 218 ? -6.545 -4.624 -0.830 1.00 83.69 218 HIS A C 1
ATOM 1777 O O . HIS A 1 218 ? -7.521 -5.368 -0.933 1.00 83.69 218 HIS A O 1
ATOM 1783 N N . THR A 1 219 ? -5.310 -5.085 -0.624 1.00 90.06 219 THR A N 1
ATOM 1784 C CA . THR A 1 219 ? -4.979 -6.513 -0.553 1.00 90.06 219 THR A CA 1
ATOM 1785 C C . THR A 1 219 ? -5.606 -7.168 0.675 1.00 90.06 219 THR A C 1
ATOM 1787 O O . THR A 1 219 ? -6.292 -8.183 0.539 1.00 90.06 219 THR A O 1
ATOM 1790 N N . SER A 1 220 ? -5.459 -6.553 1.854 1.00 92.75 220 SER A N 1
ATOM 1791 C CA . SER A 1 220 ? -6.035 -7.071 3.101 1.00 92.75 220 SER A CA 1
ATOM 1792 C C . SER A 1 220 ? -7.559 -7.019 3.083 1.00 92.75 220 SER A C 1
ATOM 1794 O O . SER A 1 220 ? -8.203 -7.977 3.495 1.00 92.75 220 SER A O 1
ATOM 1796 N N . SER A 1 221 ? -8.158 -5.947 2.557 1.00 91.06 221 SER A N 1
ATOM 1797 C CA . SER A 1 221 ? -9.617 -5.833 2.453 1.00 91.06 221 SER A CA 1
ATOM 1798 C C . SER A 1 221 ? -10.208 -6.925 1.562 1.00 91.06 221 SER A C 1
ATOM 1800 O O . SER A 1 221 ? -11.158 -7.603 1.967 1.00 91.06 221 SER A O 1
ATOM 1802 N N . ALA A 1 222 ? -9.615 -7.157 0.387 1.00 91.44 222 ALA A N 1
ATOM 1803 C CA . ALA A 1 222 ? -10.050 -8.222 -0.508 1.00 91.44 222 ALA A CA 1
ATOM 1804 C C . ALA A 1 222 ? -9.880 -9.605 0.138 1.00 91.44 222 ALA A C 1
ATOM 1806 O O . ALA A 1 222 ? -10.819 -10.404 0.123 1.00 91.44 222 ALA A O 1
ATOM 1807 N N . ALA A 1 223 ? -8.719 -9.876 0.743 1.00 94.56 223 ALA A N 1
ATOM 1808 C CA . ALA A 1 223 ? -8.439 -11.146 1.407 1.00 94.56 223 ALA A CA 1
ATOM 1809 C C . ALA A 1 223 ? -9.411 -11.417 2.566 1.00 94.56 223 ALA A C 1
ATOM 1811 O O . ALA A 1 223 ? -10.002 -12.497 2.626 1.00 94.56 223 ALA A O 1
ATOM 1812 N N . SER A 1 224 ? -9.636 -10.437 3.444 1.00 93.50 224 SER A N 1
ATOM 1813 C CA . SER A 1 224 ? -10.55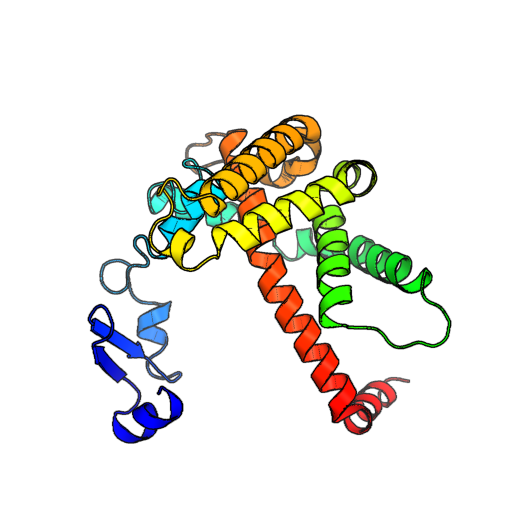5 -10.562 4.580 1.00 93.50 224 SER A CA 1
ATOM 1814 C C . SER A 1 224 ? -12.002 -10.738 4.124 1.00 93.50 224 SER A C 1
ATOM 1816 O O . SER A 1 224 ? -12.701 -11.604 4.646 1.00 93.50 224 SER A O 1
ATOM 1818 N N . THR A 1 225 ? -12.443 -9.987 3.109 1.00 92.88 225 THR A N 1
ATOM 1819 C CA . THR A 1 225 ? -13.806 -10.109 2.563 1.00 92.88 225 THR A CA 1
ATOM 1820 C C . THR A 1 225 ? -14.038 -11.503 1.994 1.00 92.88 225 THR A C 1
ATOM 1822 O O . THR A 1 225 ? -15.003 -12.171 2.361 1.00 92.88 225 THR A O 1
ATOM 1825 N N . TRP A 1 226 ? -13.129 -11.992 1.145 1.00 93.31 226 TRP A N 1
ATOM 1826 C CA . TRP A 1 226 ? -13.246 -13.335 0.575 1.00 93.31 226 TRP A CA 1
ATOM 1827 C C . TRP A 1 226 ? -13.140 -14.431 1.628 1.00 93.31 226 TRP A C 1
ATOM 1829 O O . TRP A 1 226 ? -13.863 -15.423 1.538 1.00 93.31 226 TRP A O 1
ATOM 1839 N N . THR A 1 227 ? -12.296 -14.246 2.642 1.00 92.94 227 THR A N 1
ATOM 1840 C CA . THR A 1 227 ? -12.223 -15.161 3.785 1.00 92.94 227 THR A CA 1
ATOM 1841 C C . THR A 1 227 ? -13.570 -15.222 4.498 1.00 92.94 227 THR A C 1
ATOM 1843 O O . THR A 1 227 ? -14.113 -16.312 4.658 1.00 92.94 227 THR A O 1
ATOM 1846 N N . GLY A 1 228 ? -14.170 -14.073 4.825 1.00 89.44 228 GLY A N 1
ATOM 1847 C CA . GLY A 1 228 ? -15.500 -13.997 5.434 1.00 89.44 228 GLY A CA 1
ATOM 1848 C C . GLY A 1 228 ? -16.571 -14.702 4.599 1.00 89.44 228 GLY A C 1
ATOM 1849 O O . GLY A 1 228 ? -17.274 -15.572 5.109 1.00 89.44 228 GLY A O 1
ATOM 1850 N N . VAL A 1 229 ? -16.637 -14.420 3.292 1.00 90.19 229 VAL A N 1
ATOM 1851 C CA . VAL A 1 229 ? -17.576 -15.088 2.369 1.00 90.19 229 VAL A CA 1
ATOM 1852 C C . VAL A 1 229 ? -17.398 -16.608 2.389 1.00 90.19 229 VAL A C 1
ATOM 1854 O O . VAL A 1 229 ? -18.384 -17.347 2.434 1.00 90.19 229 VAL A O 1
ATOM 1857 N N . ARG A 1 230 ? -16.154 -17.101 2.363 1.00 90.31 230 ARG A N 1
ATOM 1858 C CA . ARG A 1 230 ? -15.863 -18.542 2.365 1.00 90.31 230 ARG A CA 1
ATOM 1859 C C . ARG A 1 230 ? -16.241 -19.204 3.686 1.00 90.31 230 ARG A C 1
ATOM 1861 O O . ARG A 1 230 ? -16.830 -20.281 3.648 1.00 90.31 230 ARG A O 1
ATOM 1868 N N . LEU A 1 231 ? -15.959 -18.562 4.819 1.00 89.38 231 LEU A N 1
ATOM 1869 C CA . LEU A 1 231 ? -16.349 -19.060 6.141 1.00 89.38 231 LEU A CA 1
ATOM 1870 C C . LEU A 1 231 ? -17.874 -19.161 6.271 1.00 89.38 231 LEU A C 1
ATOM 1872 O O . LEU A 1 231 ? -18.381 -20.182 6.730 1.00 89.38 231 LEU A O 1
ATOM 1876 N N . LEU A 1 232 ? -18.604 -18.150 5.795 1.00 86.62 232 LEU A N 1
ATOM 1877 C CA . LEU A 1 232 ? -20.070 -18.141 5.809 1.00 86.62 232 LEU A CA 1
ATOM 1878 C C . LEU A 1 232 ? -20.669 -19.185 4.853 1.00 86.62 232 LEU A C 1
ATOM 1880 O O . LEU A 1 232 ? -21.659 -19.830 5.185 1.00 86.62 232 LEU A O 1
ATOM 1884 N N . SER A 1 233 ? -20.043 -19.407 3.694 1.00 85.25 233 SER A N 1
ATOM 1885 C CA . SER A 1 233 ? -20.507 -20.387 2.696 1.00 85.25 233 SER A CA 1
ATOM 1886 C C . SER A 1 233 ? -20.209 -21.846 3.076 1.00 85.25 233 SER A C 1
ATOM 1888 O O . SER A 1 233 ? -20.817 -22.759 2.522 1.00 85.25 233 SER A O 1
ATOM 1890 N N . HIS A 1 234 ? -19.272 -22.083 4.001 1.00 82.69 234 HIS A N 1
ATOM 1891 C CA . HIS A 1 234 ? -18.835 -23.417 4.438 1.00 82.69 234 HIS A CA 1
ATOM 1892 C C . HIS A 1 234 ? -18.942 -23.611 5.960 1.00 82.69 234 HIS A C 1
ATOM 1894 O O . HIS A 1 234 ? -18.193 -24.399 6.547 1.00 82.69 234 HIS A O 1
ATOM 1900 N N . PHE A 1 235 ? -19.885 -22.912 6.597 1.00 64.06 235 PHE A N 1
ATOM 1901 C CA . PHE A 1 235 ? -20.031 -22.804 8.052 1.00 64.06 235 PHE A CA 1
ATOM 1902 C C . PHE A 1 235 ? -19.972 -24.159 8.793 1.00 64.06 235 PHE A C 1
ATOM 1904 O O . PHE A 1 235 ? -19.239 -24.301 9.772 1.00 64.06 235 PHE A O 1
ATOM 1911 N N . GLU A 1 236 ? -20.632 -25.205 8.276 1.00 59.00 236 GLU A N 1
ATOM 1912 C CA . GLU A 1 236 ? -20.621 -26.548 8.886 1.00 59.00 236 GLU A CA 1
ATOM 1913 C C . GLU A 1 236 ? -19.243 -27.235 8.902 1.00 59.00 236 GLU A C 1
ATOM 1915 O O . GLU A 1 236 ? -18.969 -28.052 9.785 1.00 59.00 236 GLU A O 1
ATOM 1920 N N . SER A 1 237 ? -18.365 -26.925 7.943 1.00 60.03 237 SER A N 1
ATOM 1921 C CA . SER A 1 237 ? -17.013 -27.499 7.872 1.00 60.03 237 SER A CA 1
ATOM 1922 C C . SER A 1 237 ? -16.033 -26.764 8.790 1.00 60.03 237 SER A C 1
ATOM 1924 O O . SER A 1 237 ? -15.194 -27.402 9.423 1.00 60.03 237 SER A O 1
ATOM 1926 N N . CYS A 1 238 ? -16.174 -25.442 8.937 1.00 54.12 238 CYS A N 1
ATOM 1927 C CA . CYS A 1 238 ? -15.318 -24.638 9.815 1.00 54.12 238 CYS A CA 1
ATOM 1928 C C . CYS A 1 238 ? -15.572 -24.892 11.307 1.00 54.12 238 CYS A C 1
ATOM 1930 O O . CYS A 1 238 ? -14.617 -25.006 12.077 1.00 54.12 238 CYS A O 1
ATOM 1932 N N . CYS A 1 239 ? -16.828 -25.073 11.727 1.00 53.03 239 CYS A N 1
ATOM 1933 C CA . CYS A 1 239 ? -17.140 -25.354 13.133 1.00 53.03 239 CYS A CA 1
ATOM 1934 C C . CYS A 1 239 ? -16.637 -26.727 13.624 1.00 53.03 239 CYS A C 1
ATOM 1936 O O . CYS A 1 239 ? -16.493 -26.919 14.831 1.00 53.03 239 CYS A O 1
ATOM 1938 N N . ARG A 1 240 ? -16.334 -27.680 12.728 1.00 52.00 240 ARG A N 1
ATOM 1939 C CA . ARG A 1 240 ? -15.735 -28.972 13.119 1.00 52.00 240 ARG A CA 1
ATOM 1940 C C . ARG A 1 240 ? -14.256 -28.857 13.497 1.00 52.00 240 ARG A C 1
ATOM 1942 O O . ARG A 1 240 ? -13.808 -29.642 14.321 1.00 52.00 240 ARG A O 1
ATOM 1949 N N . GLY A 1 241 ? -13.527 -27.881 12.948 1.00 47.81 241 GLY A N 1
ATOM 1950 C CA . GLY A 1 241 ? -12.128 -27.623 13.311 1.00 47.81 241 GLY A CA 1
ATOM 1951 C C . GLY A 1 241 ? -11.975 -26.927 14.666 1.00 47.81 241 GLY A C 1
ATOM 1952 O O . GLY A 1 241 ? -11.073 -27.256 15.421 1.00 47.81 241 GLY A O 1
ATOM 1953 N N . ALA A 1 242 ? -12.900 -26.026 15.017 1.00 47.56 242 ALA A N 1
ATOM 1954 C CA . ALA A 1 242 ? -12.854 -25.288 16.284 1.00 47.56 242 ALA A CA 1
ATOM 1955 C C . ALA A 1 242 ? -13.306 -26.108 17.510 1.00 47.56 242 ALA A C 1
ATOM 1957 O O . ALA A 1 242 ? -12.963 -25.770 18.635 1.00 47.56 242 ALA A O 1
ATOM 1958 N N . LYS A 1 243 ? -14.062 -27.198 17.312 1.00 38.78 243 LYS A N 1
ATOM 1959 C CA . LYS A 1 243 ? -14.455 -28.122 18.394 1.00 38.78 243 LYS A CA 1
ATOM 1960 C C . LYS A 1 243 ? -13.399 -29.183 18.728 1.00 38.78 243 LYS A C 1
ATOM 1962 O O . LYS A 1 243 ? -13.656 -30.008 19.596 1.00 38.78 243 LYS A O 1
ATOM 1967 N N . ALA A 1 244 ? -12.256 -29.200 18.042 1.00 41.09 244 ALA A N 1
ATOM 1968 C CA . ALA A 1 244 ? -11.203 -30.181 18.300 1.00 41.09 244 ALA A CA 1
ATOM 1969 C C . ALA A 1 244 ? -10.247 -29.784 19.446 1.00 41.09 244 ALA A C 1
ATOM 1971 O O . ALA A 1 244 ? -9.531 -30.655 19.925 1.00 41.09 244 ALA A O 1
ATOM 1972 N N . ASP A 1 245 ? -10.290 -28.529 19.920 1.00 39.28 245 ASP A N 1
ATOM 1973 C CA . ASP A 1 245 ? -9.392 -27.998 20.964 1.00 39.28 245 ASP A CA 1
ATOM 1974 C C . ASP A 1 245 ? -10.140 -27.426 22.198 1.00 39.28 245 ASP A C 1
ATOM 1976 O O . ASP A 1 245 ? -9.724 -26.426 22.786 1.00 39.28 245 ASP A O 1
ATOM 1980 N N . CYS A 1 246 ? -11.249 -28.048 22.620 1.00 34.06 246 CYS A N 1
ATOM 1981 C CA . CYS A 1 246 ? -11.859 -27.829 23.945 1.00 34.06 246 CYS A CA 1
ATOM 1982 C C . CYS A 1 246 ? -12.147 -29.156 24.648 1.00 34.06 246 CYS A C 1
ATOM 1984 O O . CYS A 1 246 ? -12.784 -30.025 24.010 1.00 34.06 246 CYS A O 1
#

Organism: NCBI:txid1010633